Protein AF-A0A4S4DH27-F1 (afdb_monomer_lite)

Foldseek 3Di:
DDPVVVVVVVVVVVVVVVVVVVVVVVVVVVVVVVVVVVVVVVVVVVVVVVVVVVVVVVVVVVVVVVVVVVVVVVVVVVVVVVVVVCVVVCVVPPPDPPVVNVVVLVVCCVVVVNDPVSVVVCCVVVVDDPVRCVVVCVVVPPDDDDDDPDDPDDDDDDDDDDDDDDDDDDDDDDDDDDDDDDDDD

Sequence (185 aa):
MNAEGTSEVLRLARDRYCNWRQRGTARTRTTDAHQQAEILKSEKEDSLKKLSQAERILAEGRDRVNKLEEDNAKLRRAFEQSMSRINRMSMDSDYFVDRRIVIKLLVTYFQRNHSKEVLDLMVRMLGFSDEDKQRIGVAQQGAGKGVVRGVLGIPGRLVGGLWSGGSAESNANMASENQGDLPYA

Organism: Camellia sinensis var. sinensis (NCBI:txid542762)

Secondary structure (DSSP, 8-state):
--HHHHHHHHHHHHHHHHHHHHHHHHHHHHHHHHHHHHHHHHHHHHHHHHHHHHHHHHHHHHHHHHHHHHHHHHHHHHHHHHHHHHHHHHHTTSS---HHHHHHHHHHHHHTTS-HHHHHHHHHHHT--HHHHHHTTSTTSSS------S-----------------------------------

Radius of gyration: 52.45 Å; chains: 1; bounding box: 96×64×141 Å

pLDDT: mean 76.68, std 21.03, range [34.69, 97.69]

Structure (mmCIF, N/CA/C/O backbone):
data_AF-A0A4S4DH27-F1
#
_entry.id   AF-A0A4S4DH27-F1
#
loop_
_atom_site.group_PDB
_atom_site.id
_atom_site.type_symbol
_atom_site.label_atom_id
_atom_site.label_alt_id
_atom_site.label_comp_id
_atom_site.label_asym_id
_atom_site.label_entity_id
_atom_site.label_seq_id
_atom_site.pdbx_PDB_ins_code
_atom_site.Cartn_x
_atom_site.Cartn_y
_atom_site.Cartn_z
_atom_site.occupancy
_atom_site.B_iso_or_equiv
_atom_site.auth_seq_id
_atom_site.auth_comp_id
_atom_site.auth_asym_id
_atom_site.auth_atom_id
_atom_site.pdbx_PDB_model_num
ATOM 1 N N . MET A 1 1 ? 59.656 0.297 -75.694 1.00 48.75 1 MET A N 1
ATOM 2 C CA . MET A 1 1 ? 59.409 0.113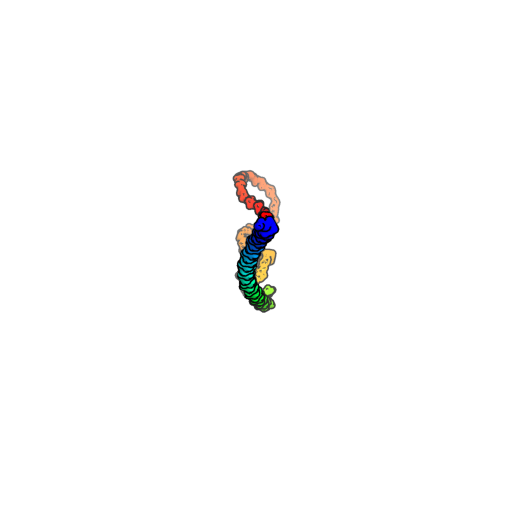 -74.246 1.00 48.75 1 MET A CA 1
ATOM 3 C C . MET A 1 1 ? 58.443 1.206 -73.832 1.00 48.75 1 MET A C 1
ATOM 5 O O . MET A 1 1 ? 58.718 2.372 -74.074 1.00 48.75 1 MET A O 1
ATOM 9 N N . ASN A 1 2 ? 57.250 0.800 -73.410 1.00 56.22 2 ASN A N 1
ATOM 10 C CA . ASN A 1 2 ? 55.997 1.393 -73.877 1.00 56.22 2 ASN A CA 1
ATOM 11 C C . ASN A 1 2 ? 55.347 2.274 -72.800 1.00 56.22 2 ASN A C 1
ATOM 13 O O . ASN A 1 2 ? 55.125 1.811 -71.684 1.00 56.22 2 ASN A O 1
ATOM 17 N N . ALA A 1 3 ? 55.000 3.516 -73.157 1.00 63.09 3 ALA A N 1
ATOM 18 C CA . ALA A 1 3 ? 54.329 4.493 -72.288 1.00 63.09 3 ALA A CA 1
ATOM 19 C C . ALA A 1 3 ? 52.936 4.045 -71.782 1.00 63.09 3 ALA A C 1
ATOM 21 O O . ALA A 1 3 ? 52.409 4.599 -70.821 1.00 63.09 3 ALA A O 1
ATOM 22 N N . GLU A 1 4 ? 52.343 3.023 -72.401 1.00 66.69 4 GLU A N 1
ATOM 23 C CA . GLU A 1 4 ? 51.059 2.449 -71.981 1.00 66.69 4 GLU A CA 1
ATOM 24 C C . GLU A 1 4 ? 51.186 1.585 -70.718 1.00 66.69 4 GLU A C 1
ATOM 26 O O . GLU A 1 4 ? 50.343 1.669 -69.824 1.00 66.69 4 GLU A O 1
ATOM 31 N N . GLY A 1 5 ? 52.285 0.833 -70.577 1.00 71.56 5 GLY A N 1
ATOM 32 C CA . GLY A 1 5 ? 52.513 -0.026 -69.410 1.00 71.56 5 GLY A CA 1
ATOM 33 C C . GLY A 1 5 ? 52.745 0.768 -68.121 1.00 71.56 5 GLY A C 1
ATOM 34 O O . GLY A 1 5 ? 52.339 0.347 -67.041 1.00 71.56 5 GLY A O 1
ATOM 35 N N . THR A 1 6 ? 53.341 1.959 -68.216 1.00 76.00 6 THR A N 1
ATOM 36 C CA . THR A 1 6 ? 53.526 2.857 -67.066 1.00 76.00 6 THR A CA 1
ATOM 37 C C . THR A 1 6 ? 52.219 3.524 -66.628 1.00 76.00 6 THR A C 1
ATOM 39 O O . THR A 1 6 ? 52.001 3.695 -65.428 1.00 76.00 6 THR A O 1
ATOM 42 N N . SER A 1 7 ? 51.315 3.842 -67.561 1.00 81.38 7 SER A N 1
ATOM 43 C CA . SER A 1 7 ? 49.988 4.400 -67.252 1.00 81.38 7 SER A CA 1
ATOM 44 C C . SER A 1 7 ? 49.106 3.404 -66.488 1.00 81.38 7 SER A C 1
ATOM 46 O O . SER A 1 7 ? 48.466 3.753 -65.490 1.00 81.38 7 SER A O 1
ATOM 48 N N . GLU A 1 8 ? 49.132 2.131 -66.885 1.00 87.50 8 GLU A N 1
ATOM 49 C CA . GLU A 1 8 ? 48.353 1.082 -66.225 1.00 87.50 8 GLU A CA 1
ATOM 50 C C . GLU A 1 8 ? 48.844 0.793 -64.798 1.00 87.50 8 GLU A C 1
ATOM 52 O O . GLU A 1 8 ? 48.040 0.677 -63.868 1.00 87.50 8 GLU A O 1
ATOM 57 N N . VAL A 1 9 ? 50.164 0.782 -64.584 1.00 88.75 9 VAL A N 1
ATOM 58 C CA . VAL A 1 9 ? 50.761 0.627 -63.248 1.00 88.75 9 VAL A CA 1
ATOM 59 C C . VAL A 1 9 ? 50.358 1.776 -62.317 1.00 88.75 9 VAL A C 1
ATOM 61 O O . VAL A 1 9 ? 50.035 1.536 -61.149 1.00 88.75 9 VAL A O 1
ATOM 64 N N . LEU A 1 10 ? 50.314 3.014 -62.820 1.00 89.44 10 LEU A N 1
ATOM 65 C CA . LEU A 1 10 ? 49.870 4.176 -62.044 1.00 89.44 10 LEU A CA 1
ATOM 66 C C . LEU A 1 10 ? 48.375 4.116 -61.707 1.00 89.44 10 LEU A C 1
ATOM 68 O O . LEU A 1 10 ? 47.986 4.462 -60.586 1.00 89.44 10 LEU A O 1
ATOM 72 N N . ARG A 1 11 ? 47.535 3.634 -62.632 1.00 90.81 11 ARG A N 1
ATOM 73 C CA . ARG A 1 11 ? 46.104 3.412 -62.378 1.00 90.81 11 ARG A CA 1
ATOM 74 C C . ARG A 1 11 ? 45.894 2.368 -61.281 1.00 90.81 11 ARG A C 1
ATOM 76 O O . ARG A 1 11 ? 45.198 2.638 -60.307 1.00 90.81 11 ARG A O 1
ATOM 83 N N . LEU A 1 12 ? 46.575 1.227 -61.380 1.00 93.12 12 LEU A N 1
ATOM 84 C CA . LEU A 1 12 ? 46.515 0.162 -60.376 1.00 93.12 12 LEU A CA 1
ATOM 85 C C . LEU A 1 12 ? 47.027 0.623 -59.004 1.00 93.12 12 LEU A C 1
ATOM 87 O O . LEU A 1 12 ? 46.457 0.262 -57.974 1.00 93.12 12 LEU A O 1
ATOM 91 N N . ALA A 1 13 ? 48.087 1.434 -58.958 1.00 94.56 13 ALA A N 1
ATOM 92 C CA . ALA A 1 13 ? 48.583 2.012 -57.711 1.00 94.56 13 ALA A CA 1
ATOM 93 C C . ALA A 1 13 ? 47.549 2.944 -57.055 1.00 94.56 13 ALA A C 1
ATOM 95 O O . ALA A 1 13 ? 47.331 2.858 -55.843 1.00 94.56 13 ALA A O 1
ATOM 96 N N . ARG A 1 14 ? 46.864 3.777 -57.850 1.00 95.06 14 ARG A N 1
ATOM 97 C CA . ARG A 1 14 ? 45.785 4.656 -57.376 1.00 95.06 14 ARG A CA 1
ATOM 98 C C . ARG A 1 14 ? 44.593 3.859 -56.847 1.00 95.06 14 ARG A C 1
ATOM 100 O O . ARG A 1 14 ? 44.124 4.141 -55.746 1.00 95.06 14 ARG A O 1
ATOM 107 N N . ASP A 1 15 ? 44.161 2.832 -57.574 1.00 95.56 15 ASP A N 1
ATOM 108 C CA . ASP A 1 15 ? 43.047 1.969 -57.167 1.00 95.56 15 ASP A CA 1
ATOM 109 C C . ASP A 1 15 ? 43.365 1.230 -55.859 1.00 95.56 15 ASP A C 1
ATOM 111 O O . ASP A 1 15 ? 42.548 1.210 -54.933 1.00 95.56 15 ASP A O 1
ATOM 115 N N . ARG A 1 16 ? 44.591 0.704 -55.720 1.00 95.88 16 ARG A N 1
ATOM 116 C CA . ARG A 1 16 ? 45.055 0.079 -54.470 1.00 95.88 16 ARG A CA 1
ATOM 117 C C . ARG A 1 16 ? 45.070 1.059 -53.301 1.00 95.88 16 ARG A C 1
ATOM 119 O O . ARG A 1 16 ? 44.657 0.680 -52.207 1.00 95.88 16 ARG A O 1
ATOM 126 N N . TYR A 1 17 ? 45.498 2.301 -53.519 1.00 94.94 17 TYR A N 1
ATOM 127 C CA . TYR A 1 17 ? 45.502 3.330 -52.479 1.00 94.94 17 TYR A CA 1
ATOM 128 C C . TYR A 1 17 ? 44.080 3.718 -52.042 1.00 94.94 17 TYR A C 1
ATOM 130 O O . TYR A 1 17 ? 43.789 3.752 -50.844 1.00 94.94 17 TYR A O 1
ATOM 138 N N . CYS A 1 18 ? 43.166 3.933 -52.993 1.00 93.75 18 CYS A N 1
ATOM 139 C CA . CYS A 1 18 ? 41.756 4.206 -52.707 1.00 93.75 18 CYS A CA 1
ATOM 140 C C . CYS A 1 18 ? 41.101 3.053 -51.937 1.00 93.75 18 CYS A C 1
ATOM 142 O O . CYS A 1 18 ? 40.431 3.279 -50.929 1.00 93.75 18 CYS A O 1
ATOM 144 N N . ASN A 1 19 ? 41.346 1.813 -52.358 1.00 96.06 19 ASN A N 1
ATOM 145 C CA . ASN A 1 19 ? 40.822 0.625 -51.696 1.00 96.06 19 ASN A CA 1
ATOM 146 C C . ASN A 1 19 ? 41.427 0.415 -50.292 1.00 96.06 19 ASN A C 1
ATOM 148 O O . ASN A 1 19 ? 40.712 0.035 -49.366 1.00 96.06 19 ASN A O 1
ATOM 152 N N . TRP A 1 20 ? 42.722 0.688 -50.098 1.00 95.38 20 TRP A N 1
ATOM 153 C CA . TRP A 1 20 ? 43.357 0.659 -48.775 1.00 95.38 20 TRP A CA 1
ATOM 154 C C . TRP A 1 20 ? 42.736 1.697 -47.832 1.00 95.38 20 TRP A C 1
ATOM 156 O O . TRP A 1 20 ? 42.363 1.356 -46.709 1.00 95.38 20 TRP A O 1
ATOM 166 N N . ARG A 1 21 ? 42.524 2.930 -48.313 1.00 95.38 21 ARG A N 1
ATOM 167 C CA . ARG A 1 21 ? 41.869 3.996 -47.543 1.00 95.38 21 ARG A CA 1
ATOM 168 C C . ARG A 1 21 ? 40.434 3.621 -47.163 1.00 95.38 21 ARG A C 1
ATOM 170 O O . ARG A 1 21 ? 40.062 3.770 -46.004 1.00 95.38 21 ARG A O 1
ATOM 177 N N . GLN A 1 22 ? 39.648 3.101 -48.109 1.00 94.56 22 GLN A N 1
ATOM 178 C CA . GLN A 1 22 ? 38.270 2.660 -47.854 1.00 94.56 22 GLN A CA 1
ATOM 179 C C . GLN A 1 22 ? 38.207 1.492 -46.861 1.00 94.56 22 GLN A C 1
ATOM 181 O O . GLN A 1 22 ? 37.347 1.475 -45.987 1.00 94.56 22 GLN A O 1
ATOM 186 N N . ARG A 1 23 ? 39.136 0.532 -46.944 1.00 93.75 23 ARG A N 1
ATOM 187 C CA . ARG A 1 23 ? 39.225 -0.563 -45.965 1.00 93.75 23 ARG A CA 1
ATOM 188 C C . ARG A 1 23 ? 39.600 -0.066 -44.575 1.00 93.75 23 ARG A C 1
ATOM 190 O O . ARG A 1 23 ? 39.072 -0.590 -43.600 1.00 93.75 23 ARG A O 1
ATOM 197 N N . GLY A 1 24 ? 40.477 0.934 -44.481 1.00 93.94 24 GLY A N 1
ATOM 198 C CA . GLY A 1 24 ? 40.819 1.580 -43.216 1.00 93.94 24 GLY A CA 1
ATOM 199 C C . GLY A 1 24 ? 39.594 2.208 -42.552 1.00 93.94 24 GLY A C 1
ATOM 200 O O . GLY A 1 24 ? 39.288 1.880 -41.411 1.00 93.94 24 GLY A O 1
ATOM 201 N N . THR A 1 25 ? 38.844 3.032 -43.289 1.00 94.44 25 THR A N 1
ATOM 202 C CA . THR A 1 25 ? 37.653 3.713 -42.752 1.00 94.44 25 THR A CA 1
ATOM 203 C C . THR A 1 25 ? 36.486 2.765 -42.481 1.00 94.44 25 THR A C 1
ATOM 205 O O . THR A 1 25 ? 35.751 2.956 -41.516 1.00 94.44 25 THR A O 1
ATOM 208 N N . ALA A 1 26 ? 36.302 1.728 -43.301 1.00 93.50 26 ALA A N 1
ATOM 209 C CA . ALA A 1 26 ? 35.306 0.694 -43.039 1.00 93.50 26 ALA A CA 1
ATOM 210 C C . ALA A 1 26 ? 35.647 -0.088 -41.763 1.00 93.50 26 ALA A C 1
ATOM 212 O O . ALA A 1 26 ? 34.767 -0.323 -40.939 1.00 93.50 26 ALA A O 1
ATOM 213 N N . ARG A 1 27 ? 36.928 -0.427 -41.562 1.00 94.31 27 ARG A N 1
ATOM 214 C CA . ARG A 1 27 ? 37.392 -1.146 -40.371 1.00 94.31 27 ARG A CA 1
ATOM 215 C C . ARG A 1 27 ? 37.173 -0.335 -39.095 1.00 94.31 27 ARG A C 1
ATOM 217 O O . ARG A 1 27 ? 36.634 -0.891 -38.145 1.00 94.31 27 ARG A O 1
ATOM 224 N N . THR A 1 28 ? 37.523 0.953 -39.082 1.00 95.12 28 THR A N 1
ATOM 225 C CA . THR A 1 28 ? 37.292 1.803 -37.899 1.00 95.12 28 THR A CA 1
ATOM 226 C C . THR A 1 28 ? 35.803 1.923 -37.584 1.00 95.12 28 THR A C 1
ATOM 228 O O . THR A 1 28 ? 35.393 1.695 -36.456 1.00 95.12 28 THR A O 1
ATOM 231 N N . ARG A 1 29 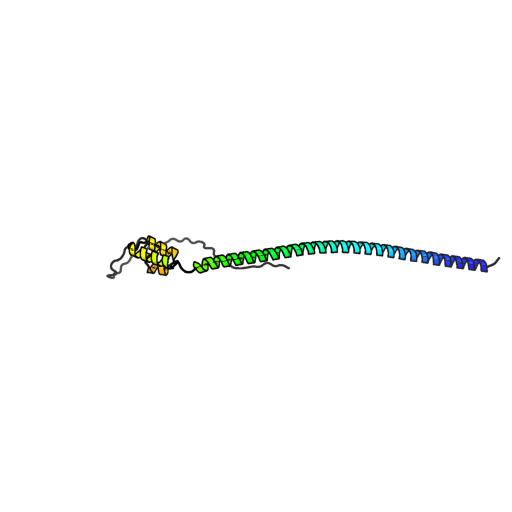? 34.952 2.136 -38.598 1.00 95.44 29 ARG A N 1
ATOM 232 C CA . ARG A 1 29 ? 33.492 2.174 -38.400 1.00 95.44 29 ARG A CA 1
ATOM 233 C C . ARG A 1 29 ? 32.945 0.881 -37.797 1.00 95.44 29 ARG A C 1
ATOM 235 O O . ARG A 1 29 ? 32.080 0.942 -36.932 1.00 95.44 29 ARG A O 1
ATOM 242 N N . THR A 1 30 ? 33.439 -0.281 -38.233 1.00 94.38 30 THR A N 1
ATOM 243 C CA . THR A 1 30 ? 33.011 -1.563 -37.654 1.00 94.38 30 THR A CA 1
ATOM 244 C C . THR A 1 30 ? 33.481 -1.732 -36.214 1.00 94.38 30 THR A C 1
ATOM 246 O O . THR A 1 30 ? 32.701 -2.185 -35.384 1.00 94.38 30 THR A O 1
ATOM 249 N N . THR A 1 31 ? 34.719 -1.345 -35.885 1.00 96.50 31 THR A N 1
ATOM 250 C CA . THR A 1 31 ? 35.222 -1.448 -34.508 1.00 96.50 31 THR A CA 1
ATOM 251 C C . THR A 1 31 ? 34.484 -0.505 -33.569 1.00 96.50 31 THR A C 1
ATOM 253 O O . THR A 1 31 ? 34.118 -0.922 -32.475 1.00 96.50 31 THR A O 1
ATOM 256 N N . ASP A 1 32 ? 34.194 0.717 -34.016 1.00 96.62 32 ASP A N 1
ATOM 257 C CA . ASP A 1 32 ? 33.467 1.713 -33.227 1.00 96.62 32 ASP A CA 1
ATOM 258 C C . ASP A 1 32 ? 32.023 1.253 -32.979 1.00 96.62 32 ASP A C 1
ATOM 260 O O . ASP A 1 32 ? 31.538 1.298 -31.851 1.00 96.62 32 ASP A O 1
ATOM 264 N N . ALA A 1 33 ? 31.355 0.721 -34.011 1.00 95.69 33 ALA A N 1
ATOM 265 C CA . ALA A 1 33 ? 30.020 0.144 -33.876 1.00 95.69 33 ALA A CA 1
ATOM 266 C C . ALA A 1 33 ? 30.000 -1.059 -32.914 1.00 95.69 33 ALA A C 1
ATOM 268 O O . ALA A 1 33 ? 29.079 -1.185 -32.109 1.00 95.69 33 ALA A O 1
ATOM 269 N N . HIS A 1 34 ? 31.023 -1.921 -32.953 1.00 96.25 34 HIS A N 1
ATOM 270 C CA . HIS A 1 34 ? 31.155 -3.032 -32.006 1.00 96.25 34 HIS A CA 1
ATOM 271 C C . HIS A 1 34 ? 31.376 -2.550 -30.567 1.00 96.25 34 HIS A C 1
ATOM 273 O O . HIS A 1 34 ? 30.741 -3.070 -29.654 1.00 96.25 34 HIS A O 1
ATOM 279 N N . GLN A 1 35 ? 32.225 -1.542 -30.354 1.00 97.31 35 GLN A N 1
ATOM 280 C CA . GLN A 1 35 ? 32.448 -0.966 -29.025 1.00 97.31 35 GLN A CA 1
ATOM 281 C C . GLN A 1 35 ? 31.174 -0.332 -28.463 1.00 97.31 35 GLN A C 1
ATOM 283 O O . GLN A 1 35 ? 30.823 -0.577 -27.311 1.00 97.31 35 GLN A O 1
ATOM 288 N N . GLN A 1 36 ? 30.443 0.429 -29.280 1.00 96.50 36 GLN A N 1
ATOM 289 C CA . GLN A 1 36 ? 29.164 1.013 -28.875 1.00 96.50 36 GLN A CA 1
ATOM 290 C C . GLN A 1 36 ? 28.126 -0.059 -28.529 1.00 96.50 36 GLN A C 1
ATOM 292 O O . GLN A 1 36 ? 27.417 0.081 -27.535 1.00 96.50 36 GLN A O 1
ATOM 297 N N . ALA A 1 37 ? 28.056 -1.144 -29.305 1.00 96.62 37 ALA A N 1
ATOM 298 C CA . ALA A 1 37 ? 27.148 -2.251 -29.021 1.00 96.62 37 ALA A CA 1
ATOM 299 C C . ALA A 1 37 ? 27.460 -2.931 -27.677 1.00 96.62 37 ALA A C 1
ATOM 301 O O . ALA A 1 37 ? 26.535 -3.224 -26.920 1.00 96.62 37 ALA A O 1
ATOM 302 N N . GLU A 1 38 ? 28.738 -3.138 -27.351 1.00 96.69 38 GLU A N 1
ATOM 303 C CA . GLU A 1 38 ? 29.142 -3.725 -26.068 1.00 96.69 38 GLU A CA 1
ATOM 304 C C . GLU A 1 38 ? 28.871 -2.786 -24.884 1.00 96.69 38 GLU A C 1
ATOM 306 O O . GLU A 1 38 ? 28.378 -3.239 -23.850 1.00 96.69 38 GLU A O 1
ATOM 311 N N . ILE A 1 39 ? 29.097 -1.475 -25.040 1.00 96.88 39 ILE A N 1
ATOM 312 C CA . ILE A 1 39 ? 28.752 -0.483 -24.007 1.00 96.88 39 ILE A CA 1
ATOM 313 C C . ILE A 1 39 ? 27.244 -0.510 -23.739 1.00 96.88 39 ILE A C 1
ATOM 315 O O . ILE A 1 39 ? 26.832 -0.745 -22.604 1.00 96.88 39 ILE A O 1
ATOM 319 N N . LEU A 1 40 ? 26.420 -0.383 -24.783 1.00 96.94 40 LEU A N 1
ATOM 320 C CA . LEU A 1 40 ? 24.959 -0.418 -24.654 1.00 96.94 40 LEU A CA 1
ATOM 321 C C . LEU A 1 40 ? 24.460 -1.732 -24.042 1.00 96.94 40 LEU A C 1
ATOM 323 O O . LEU A 1 40 ? 23.503 -1.745 -23.266 1.00 96.94 40 LEU A O 1
ATOM 327 N N . LYS A 1 41 ? 25.106 -2.853 -24.373 1.00 97.62 41 LYS A N 1
ATOM 328 C CA . LYS A 1 41 ? 24.795 -4.154 -23.782 1.00 97.62 41 LYS A CA 1
ATOM 329 C C . LYS A 1 41 ? 25.094 -4.169 -22.283 1.00 97.62 41 LYS A C 1
ATOM 331 O O . LYS A 1 41 ? 24.228 -4.583 -21.516 1.00 97.62 41 LYS A O 1
ATOM 336 N N . SER A 1 42 ? 26.258 -3.672 -21.866 1.00 97.00 42 SER A N 1
ATOM 337 C CA . SER A 1 42 ? 26.623 -3.587 -20.447 1.00 97.00 42 SER A CA 1
ATOM 338 C C . SER A 1 42 ? 25.675 -2.674 -19.654 1.00 97.00 42 SER A C 1
ATOM 340 O O . SER A 1 42 ? 25.178 -3.064 -18.598 1.00 97.00 42 SER A O 1
ATOM 342 N N . GLU A 1 43 ? 25.306 -1.515 -20.209 1.00 97.19 43 GLU A N 1
ATOM 343 C CA . GLU A 1 43 ? 24.356 -0.581 -19.593 1.00 97.19 43 GLU A CA 1
ATOM 344 C C . GLU A 1 43 ? 22.956 -1.188 -19.458 1.00 97.19 43 GLU A C 1
ATOM 346 O O . GLU A 1 43 ? 22.281 -1.018 -18.434 1.00 97.19 43 GLU A O 1
ATOM 351 N N . LYS A 1 44 ? 22.513 -1.937 -20.475 1.00 96.88 44 LYS A N 1
ATOM 352 C CA . LYS A 1 44 ? 21.255 -2.683 -20.426 1.00 96.88 44 LYS A CA 1
ATOM 353 C C . LYS A 1 44 ? 21.296 -3.762 -19.346 1.00 96.88 44 LYS A C 1
ATOM 355 O O . LYS A 1 44 ? 20.330 -3.893 -18.598 1.00 96.88 44 LYS A O 1
ATOM 360 N N . GLU A 1 45 ? 22.381 -4.526 -19.248 1.00 97.25 45 GLU A N 1
ATOM 361 C CA . GLU A 1 45 ? 22.543 -5.556 -18.216 1.00 97.25 45 GLU A CA 1
ATOM 362 C C . GLU A 1 45 ? 22.518 -4.955 -16.805 1.00 97.25 45 GLU A C 1
ATOM 364 O O . GLU A 1 45 ? 21.837 -5.479 -15.924 1.00 97.25 45 GLU A O 1
ATOM 369 N N . ASP A 1 46 ? 23.176 -3.819 -16.589 1.00 96.81 46 ASP A N 1
ATOM 370 C CA . ASP A 1 46 ? 23.154 -3.130 -15.298 1.00 96.81 46 ASP A CA 1
ATOM 371 C C . ASP A 1 46 ? 21.782 -2.532 -14.974 1.00 96.81 46 ASP A C 1
ATOM 373 O O . ASP A 1 46 ? 21.332 -2.583 -13.825 1.00 96.81 46 ASP A O 1
ATOM 377 N N . SER A 1 47 ? 21.070 -2.034 -15.985 1.00 96.94 47 SER A N 1
ATOM 378 C CA . SER A 1 47 ? 19.684 -1.584 -15.838 1.00 96.94 47 SER A CA 1
ATOM 379 C C . SER A 1 47 ? 18.757 -2.740 -15.454 1.00 96.94 47 SER A C 1
ATOM 381 O O . SER A 1 47 ? 17.932 -2.590 -14.554 1.00 96.94 47 SER A O 1
ATOM 383 N N . LEU A 1 48 ? 18.933 -3.917 -16.064 1.00 97.19 48 LEU A N 1
ATOM 384 C CA . LEU A 1 48 ? 18.178 -5.124 -15.716 1.00 97.19 48 LEU A CA 1
ATOM 385 C C . LEU A 1 48 ? 18.473 -5.593 -14.287 1.00 97.19 48 LEU A C 1
ATOM 387 O O . LEU A 1 48 ? 17.544 -5.950 -13.565 1.00 97.19 48 LEU A O 1
ATOM 391 N N . LYS A 1 49 ? 19.733 -5.540 -13.837 1.00 97.69 49 LYS A N 1
ATOM 392 C CA . LYS A 1 49 ? 20.088 -5.862 -12.443 1.00 97.69 49 LYS A CA 1
ATOM 393 C C . LYS A 1 49 ? 19.381 -4.925 -11.463 1.00 97.69 49 LYS A C 1
ATOM 395 O O . LYS A 1 49 ? 18.743 -5.406 -10.528 1.00 97.69 49 LYS A O 1
ATOM 400 N N . LYS A 1 50 ? 19.434 -3.609 -11.698 1.00 97.62 50 LYS A N 1
ATOM 401 C CA . LYS A 1 50 ? 18.742 -2.610 -10.864 1.00 97.62 50 LYS A CA 1
ATOM 402 C C . LYS A 1 50 ? 17.231 -2.835 -10.838 1.00 97.62 50 LYS A C 1
ATOM 404 O O . LYS A 1 50 ? 16.633 -2.779 -9.768 1.00 97.62 50 LYS A O 1
ATOM 409 N N . LEU A 1 51 ? 16.634 -3.135 -11.991 1.00 96.75 51 LEU A N 1
ATOM 410 C CA . LEU A 1 51 ? 15.209 -3.440 -12.095 1.00 96.75 51 LEU A CA 1
ATOM 411 C C . LEU A 1 51 ? 14.858 -4.694 -11.288 1.00 96.75 51 LEU A C 1
ATOM 413 O O . LEU A 1 51 ? 13.964 -4.639 -10.452 1.00 96.75 51 LEU A O 1
ATOM 417 N N . SER A 1 52 ? 15.628 -5.776 -11.434 1.00 97.12 52 SER A N 1
ATOM 418 C CA . SER A 1 52 ? 15.407 -7.011 -10.669 1.00 97.12 52 SER A CA 1
ATOM 419 C C . SER A 1 52 ? 15.541 -6.802 -9.155 1.00 97.12 52 SER A C 1
ATOM 421 O O . SER A 1 52 ? 14.799 -7.386 -8.367 1.00 97.12 52 SER A O 1
ATOM 423 N N . GLN A 1 53 ? 16.460 -5.935 -8.722 1.00 97.56 53 GLN A N 1
ATOM 424 C 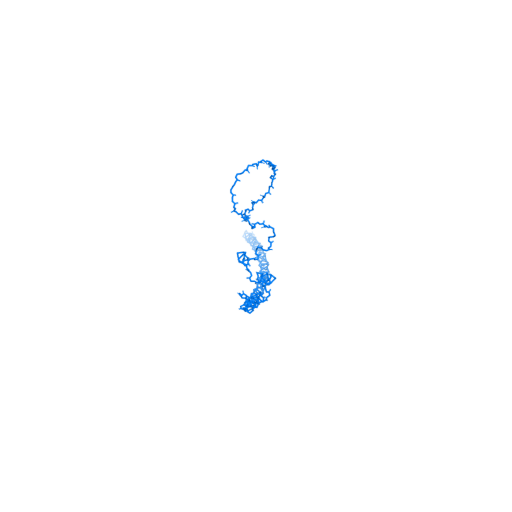CA . GLN A 1 53 ? 16.608 -5.580 -7.315 1.00 97.56 53 GLN A CA 1
ATOM 425 C C . GLN A 1 53 ? 15.404 -4.771 -6.818 1.00 97.56 53 GLN A C 1
ATOM 427 O O . GLN A 1 53 ? 14.882 -5.059 -5.742 1.00 97.56 53 GLN A O 1
ATOM 432 N N . ALA A 1 54 ? 14.944 -3.792 -7.601 1.00 96.12 54 ALA A N 1
ATOM 433 C CA . ALA A 1 54 ? 13.770 -2.993 -7.269 1.00 96.12 54 ALA A CA 1
ATOM 434 C C . ALA A 1 54 ? 12.500 -3.855 -7.188 1.00 96.12 54 ALA A C 1
ATOM 436 O O . ALA A 1 54 ? 11.739 -3.723 -6.233 1.00 96.12 54 ALA A O 1
ATOM 437 N N . GLU A 1 55 ? 12.303 -4.790 -8.122 1.00 96.25 55 GLU A N 1
ATOM 438 C CA . GLU A 1 55 ? 11.185 -5.742 -8.099 1.00 96.25 55 GLU A CA 1
ATOM 439 C C . GLU A 1 55 ? 11.192 -6.615 -6.840 1.00 96.25 55 GLU A C 1
ATOM 441 O O . GLU A 1 55 ? 10.142 -6.816 -6.231 1.00 96.25 55 GLU A O 1
ATOM 446 N N . ARG A 1 56 ? 12.367 -7.085 -6.397 1.00 97.44 56 ARG A N 1
ATOM 447 C CA . ARG A 1 56 ? 12.490 -7.857 -5.148 1.00 97.44 56 ARG A CA 1
ATOM 448 C C . ARG A 1 56 ? 12.107 -7.030 -3.926 1.00 97.44 56 ARG A C 1
ATOM 450 O O . ARG A 1 56 ? 11.323 -7.495 -3.106 1.00 97.44 56 ARG A O 1
ATOM 457 N N . ILE A 1 57 ? 12.604 -5.797 -3.831 1.00 97.19 57 ILE A N 1
ATOM 458 C CA . ILE A 1 57 ? 12.266 -4.887 -2.726 1.00 97.19 57 ILE A CA 1
ATOM 459 C C . ILE A 1 57 ? 10.765 -4.569 -2.730 1.00 97.19 57 ILE A C 1
ATOM 461 O O . ILE A 1 57 ? 10.142 -4.534 -1.670 1.00 97.19 57 ILE A O 1
ATOM 465 N N . LEU A 1 58 ? 10.166 -4.374 -3.907 1.00 96.81 58 LEU A N 1
ATOM 466 C CA . LEU A 1 58 ? 8.728 -4.145 -4.041 1.00 96.81 58 LEU A CA 1
ATOM 467 C C . LEU A 1 58 ? 7.909 -5.368 -3.621 1.00 96.81 58 LEU A C 1
ATOM 469 O O . LEU A 1 58 ? 6.913 -5.206 -2.917 1.00 96.81 58 LEU A O 1
ATOM 473 N N . ALA A 1 59 ? 8.324 -6.577 -4.003 1.00 97.25 59 ALA A N 1
ATOM 474 C CA . ALA A 1 59 ? 7.669 -7.811 -3.578 1.00 97.25 59 ALA A CA 1
ATOM 475 C C . ALA A 1 59 ? 7.730 -7.981 -2.050 1.00 97.25 59 ALA A C 1
ATOM 477 O O . ALA A 1 59 ? 6.698 -8.166 -1.409 1.00 97.25 59 ALA A O 1
ATOM 478 N N . GLU A 1 60 ? 8.910 -7.803 -1.450 1.00 96.69 60 GLU A N 1
ATOM 479 C CA . GLU A 1 60 ? 9.085 -7.849 0.007 1.00 96.69 60 GLU A CA 1
ATOM 480 C C . GLU A 1 60 ? 8.270 -6.762 0.728 1.00 96.69 60 GLU A C 1
ATOM 482 O O . GLU A 1 60 ? 7.680 -7.007 1.783 1.00 96.69 60 GLU A O 1
ATOM 487 N N . GLY A 1 61 ? 8.213 -5.553 0.161 1.00 97.31 61 GLY A N 1
ATOM 488 C CA . GLY A 1 61 ? 7.397 -4.452 0.667 1.00 97.31 61 GLY A CA 1
ATOM 489 C C . GLY A 1 61 ? 5.905 -4.774 0.627 1.00 97.31 61 GLY A C 1
ATOM 490 O O . GLY A 1 61 ? 5.206 -4.562 1.618 1.00 97.31 61 GLY A O 1
ATOM 491 N N . ARG A 1 62 ? 5.425 -5.355 -0.477 1.00 97.19 62 ARG A N 1
ATOM 492 C CA . ARG A 1 62 ? 4.033 -5.796 -0.627 1.00 97.19 62 ARG A CA 1
ATOM 493 C C . ARG A 1 62 ? 3.670 -6.869 0.397 1.00 97.19 62 ARG A C 1
ATOM 495 O O . ARG A 1 62 ? 2.621 -6.771 1.026 1.00 97.19 62 ARG A O 1
ATOM 502 N N . ASP A 1 63 ? 4.552 -7.837 0.625 1.00 97.25 63 ASP A N 1
ATOM 503 C CA . ASP A 1 63 ? 4.339 -8.876 1.636 1.00 97.25 63 ASP A CA 1
ATOM 504 C C . ASP A 1 63 ? 4.264 -8.296 3.053 1.00 97.25 63 ASP A C 1
ATOM 506 O O . ASP A 1 63 ? 3.456 -8.740 3.870 1.00 97.25 63 ASP A O 1
ATOM 510 N N . ARG A 1 64 ? 5.081 -7.279 3.356 1.00 97.38 64 ARG A N 1
ATOM 511 C CA . ARG A 1 64 ? 5.016 -6.559 4.637 1.00 97.38 64 ARG A CA 1
ATOM 512 C C . ARG A 1 64 ? 3.701 -5.803 4.800 1.00 97.38 64 ARG A C 1
ATOM 514 O O . ARG A 1 64 ? 3.112 -5.880 5.874 1.00 97.38 64 ARG A O 1
ATOM 521 N N . VAL A 1 65 ? 3.233 -5.115 3.759 1.00 97.38 65 VAL A N 1
ATOM 522 C CA . VAL A 1 65 ? 1.939 -4.414 3.780 1.00 97.38 65 VAL A CA 1
ATOM 523 C C . VAL A 1 65 ? 0.801 -5.401 4.017 1.00 97.38 65 VAL A C 1
ATOM 525 O O . VAL A 1 65 ? 0.026 -5.197 4.944 1.00 97.38 65 VAL A O 1
ATOM 528 N N . ASN A 1 66 ? 0.766 -6.520 3.288 1.00 97.06 66 ASN A N 1
ATOM 529 C CA . ASN A 1 66 ? -0.261 -7.549 3.466 1.00 97.06 66 ASN A CA 1
ATOM 530 C C . ASN A 1 66 ? -0.305 -8.083 4.911 1.00 97.06 66 ASN A C 1
ATOM 532 O O . ASN A 1 66 ? -1.381 -8.231 5.487 1.00 97.06 66 ASN A O 1
ATOM 536 N N . LYS A 1 67 ? 0.862 -8.342 5.523 1.00 97.25 67 LYS A N 1
ATOM 537 C CA . LYS A 1 67 ? 0.945 -8.775 6.930 1.00 97.25 67 LYS A CA 1
ATOM 538 C C . LYS A 1 67 ? 0.396 -7.717 7.886 1.00 97.25 67 LYS A C 1
ATOM 540 O O . LYS A 1 67 ? -0.384 -8.042 8.777 1.00 97.25 67 LYS A O 1
ATOM 545 N N . LEU A 1 68 ? 0.771 -6.454 7.686 1.00 96.75 68 LEU A N 1
ATOM 546 C CA . LEU A 1 68 ? 0.278 -5.346 8.506 1.00 96.75 68 LEU A CA 1
ATOM 547 C C . LEU A 1 68 ? -1.234 -5.143 8.352 1.00 96.75 68 LEU A C 1
ATOM 549 O O . LEU A 1 68 ? -1.911 -4.871 9.340 1.00 96.75 68 LEU A O 1
ATOM 553 N N . GLU A 1 69 ? -1.777 -5.295 7.145 1.00 96.81 69 GLU A N 1
ATOM 554 C CA . GLU A 1 69 ? -3.219 -5.238 6.891 1.00 96.81 69 GLU A CA 1
ATOM 555 C C . GLU A 1 69 ? -3.965 -6.377 7.597 1.00 96.81 69 GLU A C 1
ATOM 557 O O . GLU A 1 69 ? -4.999 -6.143 8.232 1.00 96.81 69 GLU A O 1
ATOM 562 N N . GLU A 1 70 ? -3.424 -7.597 7.553 1.00 96.81 70 GLU A N 1
ATOM 563 C CA . GLU A 1 70 ? -3.991 -8.751 8.250 1.00 96.81 70 GLU A CA 1
ATOM 564 C C . GLU A 1 70 ? -4.005 -8.538 9.771 1.00 96.81 70 GLU A C 1
ATOM 566 O O . GLU A 1 70 ? -5.027 -8.769 10.426 1.00 96.81 70 GLU A O 1
ATOM 571 N N . ASP A 1 71 ? -2.901 -8.049 10.335 1.00 96.88 71 ASP A N 1
ATOM 572 C CA . ASP A 1 71 ? -2.792 -7.764 11.763 1.00 96.88 71 ASP A CA 1
ATOM 573 C C . ASP A 1 71 ? -3.702 -6.605 12.180 1.00 96.88 71 ASP A C 1
ATOM 575 O O . ASP A 1 71 ? -4.379 -6.697 13.206 1.00 96.88 71 ASP A O 1
ATOM 579 N N . ASN A 1 72 ? -3.825 -5.553 11.364 1.00 97.12 72 ASN A N 1
ATOM 580 C CA . ASN A 1 72 ? -4.776 -4.470 11.619 1.00 97.12 72 ASN A CA 1
ATOM 581 C C . ASN A 1 72 ? -6.221 -4.992 11.623 1.00 97.12 72 ASN A C 1
ATOM 583 O O . ASN A 1 72 ? -7.002 -4.647 12.510 1.00 97.12 72 ASN A O 1
ATOM 587 N N . ALA A 1 73 ? -6.572 -5.880 10.687 1.00 96.00 73 ALA A N 1
ATOM 588 C CA . ALA A 1 73 ? -7.883 -6.518 10.654 1.00 96.00 73 ALA A CA 1
ATOM 589 C C . ALA A 1 73 ? -8.123 -7.417 11.881 1.00 96.00 73 ALA A C 1
ATOM 591 O O . ALA A 1 73 ? -9.221 -7.415 12.439 1.00 96.00 73 ALA A O 1
ATOM 592 N N . LYS A 1 74 ? -7.115 -8.171 12.340 1.00 96.62 74 LYS A N 1
ATOM 593 C CA . LYS A 1 74 ? -7.199 -8.959 13.584 1.00 96.62 74 LYS A CA 1
ATOM 594 C C . LYS A 1 74 ? -7.402 -8.063 14.801 1.00 96.62 74 LYS A C 1
ATOM 596 O O . LYS A 1 74 ? -8.284 -8.348 15.607 1.00 96.62 74 LYS A O 1
ATOM 601 N N . LEU A 1 75 ? -6.639 -6.976 14.910 1.00 96.94 75 LEU A N 1
ATOM 602 C CA . LEU A 1 75 ? -6.761 -6.008 16.000 1.00 96.94 75 LEU A CA 1
ATOM 603 C C . LEU A 1 75 ? -8.140 -5.351 16.011 1.00 96.94 75 LEU A C 1
ATOM 605 O O . LEU A 1 75 ? -8.760 -5.290 17.068 1.00 96.94 75 LEU A O 1
ATOM 609 N N . ARG A 1 76 ? -8.661 -4.938 14.848 1.00 95.75 76 ARG A N 1
ATOM 610 C CA . ARG A 1 76 ? -10.026 -4.402 14.722 1.00 95.75 76 ARG A CA 1
ATOM 611 C C . ARG A 1 76 ? -11.070 -5.400 15.206 1.00 95.75 76 ARG A C 1
ATOM 613 O O . ARG A 1 76 ? -11.886 -5.045 16.046 1.00 95.75 76 ARG A O 1
ATOM 620 N N . ARG A 1 77 ? -10.989 -6.664 14.776 1.00 94.94 77 ARG A N 1
ATOM 621 C CA . ARG A 1 77 ? -11.906 -7.717 15.247 1.00 94.94 77 ARG A CA 1
ATOM 622 C C . ARG A 1 77 ? -11.785 -7.964 16.751 1.00 94.94 77 ARG A C 1
ATOM 624 O O . ARG A 1 77 ? -12.803 -8.065 17.425 1.00 94.94 77 ARG A O 1
ATOM 631 N N . ALA A 1 78 ? -10.570 -8.054 17.293 1.00 93.31 78 ALA A N 1
ATOM 632 C CA . ALA A 1 78 ? -10.348 -8.257 18.726 1.00 93.31 78 ALA A CA 1
ATOM 633 C C . ALA A 1 78 ? -10.864 -7.070 19.557 1.00 93.31 78 ALA A C 1
ATOM 635 O O . ALA A 1 78 ? -11.443 -7.256 20.630 1.00 93.31 78 ALA A O 1
ATOM 636 N N . PHE A 1 79 ? -10.697 -5.853 19.042 1.00 93.19 79 PHE A N 1
ATOM 637 C CA . PHE A 1 79 ? -11.221 -4.637 19.644 1.00 93.19 79 PHE A CA 1
ATOM 638 C C . PHE A 1 79 ? -12.751 -4.604 19.603 1.00 93.19 79 PHE A C 1
ATOM 640 O O . PHE A 1 79 ? -13.375 -4.407 20.639 1.00 93.19 79 PHE A O 1
ATOM 647 N N . GLU A 1 80 ? -13.369 -4.880 18.454 1.00 91.31 80 GLU A N 1
ATOM 648 C CA . GLU A 1 80 ? -14.827 -4.984 18.309 1.00 91.31 80 GLU A CA 1
ATOM 649 C C . GLU A 1 80 ? -15.415 -6.069 19.215 1.00 91.31 80 GLU A C 1
ATOM 651 O O . GLU A 1 80 ? -16.437 -5.851 19.858 1.00 91.31 80 GLU A O 1
ATOM 656 N N . GLN A 1 81 ? -14.751 -7.221 19.333 1.00 90.81 81 GLN A N 1
ATOM 657 C CA . GLN A 1 81 ? -15.137 -8.278 20.268 1.00 90.81 81 GLN A CA 1
ATOM 658 C C . GLN A 1 81 ? -15.027 -7.821 21.722 1.00 90.81 81 GLN A C 1
ATOM 660 O O . GLN A 1 81 ? -15.927 -8.093 22.515 1.00 90.81 81 GLN A O 1
ATOM 665 N N . SER A 1 82 ? -13.954 -7.114 22.078 1.00 88.06 82 SER A N 1
ATOM 666 C CA . SER A 1 82 ? -13.764 -6.569 23.425 1.00 88.06 82 SER A CA 1
ATOM 667 C C . SER A 1 82 ? -14.820 -5.515 23.743 1.00 88.06 82 SER A C 1
ATOM 669 O O . SER A 1 82 ? -15.429 -5.567 24.807 1.00 88.06 82 SER A O 1
ATOM 671 N N . MET A 1 83 ? -15.116 -4.626 22.795 1.00 83.12 83 MET A N 1
ATOM 672 C CA . MET A 1 83 ? -16.171 -3.627 22.909 1.00 83.12 83 MET A CA 1
ATOM 673 C C . MET A 1 83 ? -17.549 -4.280 22.985 1.00 83.12 83 MET A C 1
ATOM 675 O O . MET A 1 83 ? -18.360 -3.895 23.812 1.00 83.12 83 MET A O 1
ATOM 679 N N . SER A 1 84 ? -17.816 -5.317 22.189 1.00 82.50 84 SER A N 1
ATOM 680 C CA . SER A 1 84 ? -19.059 -6.082 22.274 1.00 82.50 84 SER A CA 1
ATOM 681 C C . SER A 1 84 ? -19.175 -6.830 23.598 1.00 82.50 84 SER A C 1
ATOM 683 O O . SER A 1 84 ? -20.286 -6.968 24.101 1.00 82.50 84 SER A O 1
ATOM 685 N N . ARG A 1 85 ? -18.070 -7.319 24.167 1.00 79.75 85 ARG A N 1
ATOM 686 C CA . ARG A 1 85 ? -18.045 -7.973 25.478 1.00 79.75 85 ARG A CA 1
ATOM 687 C C . ARG A 1 85 ? -18.287 -6.966 26.595 1.00 79.75 85 ARG A C 1
ATOM 689 O O . ARG A 1 85 ? -19.111 -7.251 27.451 1.00 79.75 85 ARG A O 1
ATOM 696 N N . ILE A 1 86 ? -17.636 -5.803 26.554 1.00 76.50 86 ILE A N 1
ATOM 697 C CA . ILE A 1 86 ? -17.900 -4.697 27.482 1.00 76.50 86 ILE A CA 1
ATOM 698 C C . ILE A 1 86 ? -19.348 -4.264 27.339 1.00 76.50 86 ILE A C 1
ATOM 700 O O . ILE A 1 86 ? -20.053 -4.278 28.327 1.00 76.50 86 ILE A O 1
ATOM 704 N N . ASN A 1 87 ? -19.832 -3.995 26.127 1.00 71.06 87 ASN A N 1
ATOM 705 C CA . ASN A 1 87 ? -21.212 -3.592 25.893 1.00 71.06 87 ASN A CA 1
ATOM 706 C C . ASN A 1 87 ? -22.207 -4.675 26.331 1.00 71.06 87 ASN A C 1
ATOM 708 O O . ASN A 1 87 ? -23.238 -4.348 26.877 1.00 71.06 87 ASN A O 1
ATOM 712 N N . ARG A 1 88 ? -21.913 -5.972 26.183 1.00 69.31 88 ARG A N 1
ATOM 713 C CA . ARG A 1 88 ? -22.765 -7.040 26.738 1.00 69.31 88 ARG A CA 1
ATOM 714 C C . ARG A 1 88 ? -22.708 -7.121 28.263 1.00 69.31 88 ARG A C 1
ATOM 716 O O . ARG A 1 88 ? -23.733 -7.364 28.877 1.00 69.31 88 ARG A O 1
ATOM 723 N N . MET A 1 89 ? -21.543 -6.902 28.870 1.00 55.94 89 MET A N 1
ATOM 724 C CA . MET A 1 89 ? -21.398 -6.821 30.330 1.00 55.94 89 MET A CA 1
ATOM 725 C C . MET A 1 89 ? -22.036 -5.539 30.900 1.00 55.94 89 MET A C 1
ATOM 727 O O . MET A 1 89 ? -22.529 -5.553 32.017 1.00 55.94 89 MET A O 1
ATOM 731 N N . SER A 1 90 ? -22.067 -4.475 30.101 1.00 50.69 90 SER A N 1
ATOM 732 C CA . SER A 1 90 ? -22.574 -3.128 30.380 1.00 50.69 90 SER A CA 1
ATOM 733 C C . SER A 1 90 ? -24.076 -3.006 30.093 1.00 50.69 90 SER A C 1
ATOM 735 O O . SER A 1 90 ? -24.793 -2.345 30.833 1.00 50.69 90 SER A O 1
ATOM 737 N N . MET A 1 91 ? -24.614 -3.723 29.101 1.00 48.22 91 MET A N 1
ATOM 738 C CA . MET A 1 91 ? -26.056 -3.811 28.826 1.00 48.22 91 MET A CA 1
ATOM 739 C C . MET A 1 91 ? -26.826 -4.468 29.976 1.00 48.22 91 MET A C 1
ATOM 741 O O . MET A 1 91 ? -28.018 -4.208 30.121 1.00 48.22 91 MET A O 1
ATOM 745 N N . ASP A 1 92 ? -26.139 -5.250 30.813 1.00 50.44 92 ASP A N 1
ATOM 746 C CA . ASP A 1 92 ? -26.672 -5.765 32.072 1.00 50.44 92 ASP A CA 1
ATOM 747 C C . ASP A 1 92 ? -26.305 -4.887 33.301 1.00 50.44 92 ASP A C 1
ATOM 749 O O . ASP A 1 92 ? -26.862 -5.132 34.372 1.00 50.44 92 ASP A O 1
ATOM 753 N N . SER A 1 93 ? -25.426 -3.862 33.203 1.00 52.31 93 SER A N 1
ATOM 754 C CA . SER A 1 93 ? -24.934 -3.111 34.389 1.00 52.31 93 SER A CA 1
ATOM 755 C C . SER A 1 93 ? -24.823 -1.577 34.346 1.00 52.31 93 SER A C 1
ATOM 757 O O . SER A 1 93 ? -24.716 -0.986 35.417 1.00 52.31 93 SER A O 1
ATOM 759 N N . ASP A 1 94 ? -24.855 -0.889 33.204 1.00 52.91 94 ASP A N 1
ATOM 760 C CA . ASP A 1 94 ? -24.283 0.476 33.125 1.00 52.91 94 ASP A CA 1
ATOM 761 C C . ASP A 1 94 ? -25.268 1.638 33.007 1.00 52.91 94 ASP A C 1
ATOM 763 O O . ASP A 1 94 ? -24.870 2.755 32.687 1.00 52.91 94 ASP A O 1
ATOM 767 N N . TYR A 1 95 ? -26.542 1.450 33.343 1.00 51.44 95 TYR A N 1
ATOM 768 C CA . TYR A 1 95 ? -27.408 2.619 33.569 1.00 51.44 95 TYR A CA 1
ATOM 769 C C . TYR A 1 95 ? -28.335 2.527 34.772 1.00 51.44 95 TYR A C 1
ATOM 771 O O . TYR A 1 95 ? -29.114 3.440 35.038 1.00 51.44 95 TYR A O 1
ATOM 779 N N . PHE A 1 96 ? -28.226 1.456 35.550 1.00 57.66 96 PHE A N 1
ATOM 780 C CA . PHE A 1 96 ? -29.013 1.301 36.756 1.00 57.66 96 PHE A CA 1
ATOM 781 C C . PHE A 1 96 ? -28.107 0.725 37.827 1.00 57.66 96 PHE A C 1
ATOM 783 O O . PHE A 1 96 ? -27.707 -0.434 37.747 1.00 57.66 96 PHE A O 1
ATOM 790 N N . VAL A 1 97 ? -27.837 1.506 38.879 1.00 69.06 97 VAL A N 1
ATOM 791 C CA . VAL A 1 97 ? -27.615 0.879 40.182 1.00 69.06 97 VAL A CA 1
ATOM 792 C C . VAL A 1 97 ? -28.793 -0.067 40.358 1.00 69.06 97 VAL A C 1
ATOM 794 O O . VAL A 1 97 ? -29.947 0.367 40.343 1.00 69.06 97 VAL A O 1
ATOM 797 N N . ASP A 1 98 ? -28.484 -1.360 40.389 1.00 79.31 98 ASP A N 1
ATOM 798 C CA . ASP A 1 98 ? -29.453 -2.440 40.323 1.00 79.31 98 ASP A CA 1
ATOM 799 C C . ASP A 1 98 ? -30.625 -2.110 41.256 1.00 79.31 98 ASP A C 1
ATOM 801 O O . ASP A 1 98 ? -30.402 -1.751 42.418 1.00 79.31 98 ASP A O 1
ATOM 805 N N . ARG A 1 99 ? -31.878 -2.145 40.777 1.00 78.31 99 ARG A N 1
ATOM 806 C CA . ARG A 1 99 ? -33.017 -1.580 41.541 1.00 78.31 99 ARG A CA 1
ATOM 807 C C . ARG A 1 99 ? -33.101 -2.148 42.962 1.00 78.31 99 ARG A C 1
ATOM 809 O O . ARG A 1 99 ? -33.538 -1.477 43.892 1.00 78.31 99 ARG A O 1
ATOM 816 N N . ARG A 1 100 ? -32.625 -3.385 43.138 1.00 81.56 100 ARG A N 1
ATOM 817 C CA . ARG A 1 100 ? -32.502 -4.088 44.421 1.00 81.56 100 ARG A CA 1
ATOM 818 C C . ARG A 1 100 ? -31.539 -3.389 45.387 1.00 81.56 100 ARG A C 1
ATOM 820 O O . ARG A 1 100 ? -31.834 -3.319 46.577 1.00 81.56 100 ARG A O 1
ATOM 827 N N . ILE A 1 101 ? -30.422 -2.861 44.892 1.00 86.81 101 ILE A N 1
ATOM 828 C CA . ILE A 1 101 ? -29.430 -2.100 45.660 1.00 86.81 101 ILE A CA 1
ATOM 829 C C . ILE A 1 101 ? -30.009 -0.743 46.067 1.00 86.81 101 ILE A C 1
ATOM 831 O O . ILE A 1 101 ? -29.930 -0.396 47.243 1.00 86.81 101 ILE A O 1
ATOM 835 N N . VAL A 1 102 ? -30.667 -0.023 45.149 1.00 85.12 102 VAL A N 1
ATOM 836 C CA . VAL A 1 102 ? -31.312 1.270 45.463 1.00 85.12 102 VAL A CA 1
ATOM 837 C C . VAL A 1 102 ? -32.385 1.097 46.539 1.00 85.12 102 VAL A C 1
ATOM 839 O O . VAL A 1 102 ? -32.386 1.814 47.540 1.00 85.12 102 VAL A O 1
ATOM 842 N N . ILE A 1 103 ? -33.249 0.085 46.386 1.00 87.69 103 ILE A N 1
ATOM 843 C CA . ILE A 1 103 ? -34.269 -0.258 47.385 1.00 87.69 103 ILE A CA 1
ATOM 844 C C . ILE A 1 103 ? -33.607 -0.573 48.729 1.00 87.69 103 ILE A C 1
ATOM 846 O O . ILE A 1 103 ? -34.028 -0.052 49.758 1.00 87.69 103 ILE A O 1
ATOM 850 N N . LYS A 1 104 ? -32.548 -1.391 48.745 1.00 90.19 104 LYS A N 1
ATOM 851 C CA . LYS A 1 104 ? -31.875 -1.780 49.988 1.00 90.19 104 LYS A CA 1
ATOM 852 C C . LYS A 1 104 ? -31.187 -0.603 50.675 1.00 90.19 104 LYS A C 1
ATOM 854 O O . LYS A 1 104 ? -31.241 -0.527 51.901 1.00 90.19 104 LYS A O 1
ATOM 859 N N . LEU A 1 105 ? -30.592 0.321 49.924 1.00 89.56 105 LEU A N 1
ATOM 860 C CA . LEU A 1 105 ? -30.023 1.554 50.465 1.00 89.56 105 LEU A CA 1
ATOM 861 C C . LEU A 1 105 ? -31.117 2.401 51.130 1.00 89.56 105 LEU A C 1
ATOM 863 O O . LEU A 1 105 ? -30.954 2.774 52.290 1.00 89.56 105 LEU A O 1
ATOM 867 N N . LEU A 1 106 ? -32.247 2.643 50.452 1.00 86.75 106 LEU A N 1
ATOM 868 C CA . LEU A 1 106 ? -33.365 3.416 51.014 1.00 86.75 106 LEU A CA 1
ATOM 869 C C . LEU A 1 106 ? -33.936 2.754 52.269 1.00 86.75 106 LEU A C 1
ATOM 871 O O . LEU A 1 106 ? -34.068 3.401 53.305 1.00 86.75 106 LEU A O 1
ATOM 875 N N . VAL A 1 107 ? -34.199 1.447 52.211 1.00 91.88 107 VAL A N 1
ATOM 876 C CA . VAL A 1 107 ? -34.678 0.674 53.364 1.00 91.88 107 VAL A CA 1
ATOM 877 C C . VAL A 1 107 ? -33.694 0.777 54.533 1.00 91.88 107 VAL A C 1
ATOM 879 O O . VAL A 1 107 ? -34.112 1.049 55.654 1.00 91.88 107 VAL A O 1
ATOM 882 N N . THR A 1 108 ? -32.388 0.646 54.280 1.00 90.06 108 THR A N 1
ATOM 883 C CA . THR A 1 108 ? -31.351 0.755 55.322 1.00 90.06 108 THR A CA 1
ATOM 884 C C . THR A 1 108 ? -31.272 2.169 55.901 1.00 90.06 108 THR A C 1
ATOM 886 O O . THR A 1 108 ? -31.078 2.322 57.106 1.00 90.06 108 THR A O 1
ATOM 889 N N . TYR A 1 109 ? -31.450 3.202 55.076 1.00 89.00 109 TYR A N 1
ATOM 890 C CA . TYR A 1 109 ? -31.455 4.597 55.514 1.00 89.00 109 TYR A CA 1
ATOM 891 C C . TYR A 1 109 ? -32.612 4.889 56.479 1.00 89.00 109 TYR A C 1
ATOM 893 O O . TYR A 1 109 ? -32.376 5.439 57.555 1.00 89.00 109 TYR A O 1
ATOM 901 N N . PHE A 1 110 ? -33.833 4.449 56.156 1.00 86.38 110 PHE A N 1
ATOM 902 C CA . PHE A 1 110 ? -34.992 4.621 57.042 1.00 86.38 110 PHE A CA 1
ATOM 903 C C . PHE A 1 110 ? -34.920 3.731 58.291 1.00 86.38 110 PHE A C 1
ATOM 905 O O . PHE A 1 110 ? -35.254 4.180 59.384 1.00 86.38 110 PHE A O 1
ATOM 912 N N . GLN A 1 111 ? -34.433 2.493 58.168 1.00 87.75 111 GLN A N 1
ATOM 913 C CA . GLN A 1 111 ? -34.288 1.580 59.309 1.00 87.75 111 GLN A CA 1
ATOM 914 C C . GLN A 1 111 ? -33.229 2.043 60.317 1.00 87.75 111 GLN A C 1
ATOM 916 O O . GLN A 1 111 ? -33.390 1.834 61.516 1.00 87.75 111 GLN A O 1
ATOM 921 N N . ARG A 1 112 ? -32.141 2.672 59.854 1.00 83.00 112 ARG A N 1
ATOM 922 C CA . ARG A 1 112 ? -31.040 3.149 60.708 1.00 83.00 112 ARG A CA 1
ATOM 923 C C . ARG A 1 112 ? -31.169 4.612 61.116 1.00 83.00 112 ARG A C 1
ATOM 925 O O . ARG A 1 112 ? -30.156 5.292 61.259 1.00 83.00 112 ARG A O 1
ATOM 932 N N . ASN A 1 113 ? -32.399 5.086 61.309 1.00 83.81 113 ASN A N 1
ATOM 933 C CA . ASN A 1 113 ? -32.685 6.435 61.799 1.00 83.81 113 ASN A CA 1
ATOM 934 C C . ASN A 1 113 ? -31.976 7.533 60.979 1.00 83.81 113 ASN A C 1
ATOM 936 O O . ASN A 1 113 ? -31.327 8.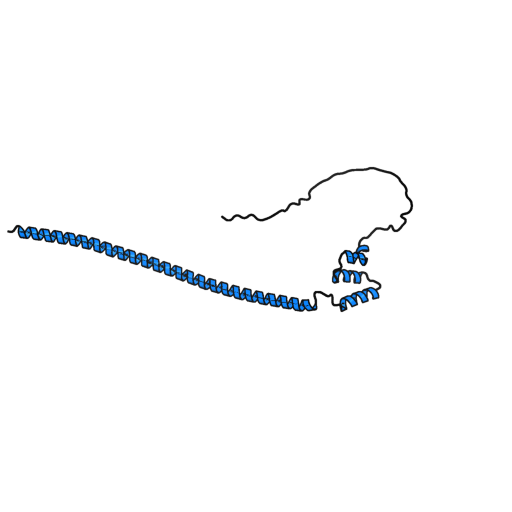416 61.537 1.00 83.81 113 ASN A O 1
ATOM 940 N N . HIS A 1 114 ? -32.057 7.445 59.647 1.00 83.38 114 HIS A N 1
ATOM 941 C CA . HIS A 1 114 ? -31.458 8.407 58.716 1.00 83.38 114 HIS A CA 1
ATOM 942 C C . HIS A 1 114 ? -29.930 8.533 58.841 1.00 83.38 114 HIS A C 1
ATOM 944 O O . HIS A 1 114 ? -29.381 9.638 58.838 1.00 83.38 114 HIS A O 1
ATOM 950 N N . SER A 1 115 ? -29.228 7.397 58.946 1.00 85.56 115 SER A N 1
ATOM 951 C CA . SER A 1 115 ? -27.765 7.377 59.077 1.00 85.56 115 SER A CA 1
ATOM 952 C C . SER A 1 115 ? -27.069 8.152 57.951 1.00 85.56 115 SER A C 1
ATOM 954 O O . SER A 1 115 ? -27.249 7.868 56.763 1.00 85.56 115 SER A O 1
ATOM 956 N N . LYS A 1 116 ? -26.226 9.114 58.347 1.00 82.62 116 LYS A N 1
ATOM 957 C CA . LYS A 1 116 ? -25.467 9.981 57.435 1.00 82.62 116 LYS A CA 1
ATOM 958 C C . LYS A 1 116 ? -24.475 9.209 56.576 1.00 82.62 116 LYS A C 1
ATOM 960 O O . LYS A 1 116 ? -24.261 9.579 55.432 1.00 82.62 116 LYS A O 1
ATOM 965 N N . GLU A 1 117 ? -23.916 8.124 57.102 1.00 85.88 117 GLU A N 1
ATOM 966 C CA . GLU A 1 117 ? -22.983 7.262 56.370 1.00 85.88 117 GLU A CA 1
ATOM 967 C C . GLU A 1 117 ? -23.664 6.592 55.174 1.00 85.88 117 GLU A C 1
ATOM 969 O O . GLU A 1 117 ? -23.092 6.488 54.093 1.00 85.88 117 GLU A O 1
ATOM 974 N N . VAL A 1 118 ? -24.923 6.178 55.352 1.00 88.12 118 VAL A N 1
ATOM 975 C CA . VAL A 1 118 ? -25.720 5.565 54.282 1.00 88.12 118 VAL A CA 1
ATOM 976 C C . VAL A 1 118 ? -26.095 6.613 53.235 1.00 88.12 118 VAL A C 1
ATOM 978 O O . VAL A 1 118 ? -26.041 6.327 52.042 1.00 88.12 118 VAL A O 1
ATOM 981 N N . LEU A 1 119 ? -26.424 7.832 53.665 1.00 87.12 119 LEU A N 1
ATOM 982 C CA . LEU A 1 119 ? -26.733 8.941 52.763 1.00 87.12 119 LEU A CA 1
ATOM 983 C C . LEU A 1 119 ? -25.507 9.391 51.953 1.00 87.12 119 LEU A C 1
ATOM 985 O O . LEU A 1 119 ? -25.607 9.598 50.749 1.00 87.12 119 LEU A O 1
ATOM 989 N N . ASP A 1 120 ? -24.340 9.484 52.586 1.00 85.75 120 ASP A N 1
ATOM 990 C CA . ASP A 1 120 ? -23.071 9.813 51.927 1.00 85.75 120 ASP A CA 1
ATOM 991 C C . ASP A 1 120 ? -22.647 8.718 50.930 1.00 85.75 120 ASP A C 1
ATOM 993 O O . ASP A 1 120 ? -22.196 8.996 49.816 1.00 85.75 120 ASP A O 1
ATOM 997 N N . LEU A 1 121 ? -22.886 7.449 51.277 1.00 87.12 121 LEU A N 1
ATOM 998 C CA . LEU A 1 121 ? -22.711 6.326 50.360 1.00 87.12 121 LEU A CA 1
ATOM 999 C C . LEU A 1 121 ? -23.654 6.409 49.150 1.00 87.12 121 LEU A C 1
ATOM 1001 O O . LEU A 1 121 ? -23.202 6.194 48.026 1.00 87.12 121 LEU A O 1
ATOM 1005 N N . MET A 1 122 ? -24.930 6.753 49.356 1.00 87.50 122 MET A N 1
ATOM 1006 C CA . MET A 1 122 ? -25.897 6.966 48.272 1.00 87.50 122 MET A CA 1
ATOM 1007 C C . MET A 1 122 ? -25.469 8.102 47.345 1.00 87.50 122 MET A C 1
ATOM 1009 O O . MET A 1 122 ? -25.458 7.908 46.135 1.00 87.50 122 MET A O 1
ATOM 1013 N N . VAL A 1 123 ? -25.076 9.257 47.895 1.00 85.19 123 VAL A N 1
ATOM 1014 C CA . VAL A 1 123 ? -24.612 10.421 47.120 1.00 85.19 123 VAL A CA 1
ATOM 1015 C C . VAL A 1 123 ? -23.454 10.038 46.202 1.00 85.19 123 VAL A C 1
ATOM 1017 O O . VAL A 1 123 ? -23.448 10.413 45.029 1.00 85.19 123 VAL A O 1
ATOM 1020 N N . ARG A 1 124 ? -22.504 9.248 46.718 1.00 84.00 124 ARG A N 1
ATOM 1021 C CA . ARG A 1 124 ? -21.331 8.783 45.973 1.00 84.00 124 ARG A CA 1
ATOM 1022 C C . ARG A 1 124 ? -21.669 7.720 44.921 1.00 84.00 124 ARG A C 1
ATOM 1024 O O . ARG A 1 124 ? -21.115 7.771 43.832 1.00 84.00 124 ARG A O 1
ATOM 1031 N N . MET A 1 125 ? -22.549 6.763 45.237 1.00 82.38 125 MET A N 1
ATOM 1032 C CA . MET A 1 125 ? -22.898 5.650 44.335 1.00 82.38 125 MET A CA 1
ATOM 1033 C C . MET A 1 125 ? -23.927 6.016 43.261 1.00 82.38 125 MET A C 1
ATOM 1035 O O . MET A 1 125 ? -23.908 5.430 42.186 1.00 82.38 125 MET A O 1
ATOM 1039 N N . LEU A 1 126 ? -24.831 6.952 43.551 1.00 82.44 126 LEU A N 1
ATOM 1040 C CA . LEU A 1 126 ? -25.896 7.383 42.640 1.00 82.44 126 LEU A CA 1
ATOM 1041 C C . LEU A 1 126 ? -25.544 8.673 41.887 1.00 82.44 126 LEU A C 1
ATOM 1043 O O . LEU A 1 126 ? -26.313 9.093 41.032 1.00 82.44 126 LEU A O 1
ATOM 1047 N N . GLY A 1 127 ? -24.404 9.300 42.200 1.00 80.62 127 GLY A N 1
ATOM 1048 C CA . GLY A 1 127 ? -23.911 10.476 41.482 1.00 80.62 127 GLY A CA 1
ATOM 1049 C C . GLY A 1 127 ? -24.797 11.710 41.651 1.00 80.62 127 GLY A C 1
ATOM 1050 O O . GLY A 1 127 ? -25.125 12.365 40.668 1.00 80.62 127 GLY A O 1
ATOM 1051 N N . PHE A 1 128 ? -25.207 12.023 42.885 1.00 83.00 128 PHE A N 1
ATOM 1052 C CA . PHE A 1 128 ? -26.072 13.180 43.154 1.00 83.00 128 PHE A CA 1
ATOM 1053 C C . PHE A 1 128 ? -25.385 14.478 42.707 1.00 83.00 128 PHE A C 1
ATOM 1055 O O . PHE A 1 128 ? -24.207 14.692 43.018 1.00 83.00 128 PHE A O 1
ATOM 1062 N N . SER A 1 129 ? -26.128 15.361 42.034 1.00 78.56 129 SER A N 1
ATOM 1063 C CA . SER A 1 129 ? -25.643 16.703 41.705 1.00 78.56 129 SER A CA 1
ATOM 1064 C C . SER A 1 129 ? -25.551 17.575 42.962 1.00 78.56 129 SER A C 1
ATOM 1066 O O . SER A 1 129 ? -26.100 17.240 44.018 1.00 78.56 129 SER A O 1
ATOM 1068 N N . ASP A 1 130 ? -24.842 18.700 42.880 1.00 79.25 130 ASP A N 1
ATOM 1069 C CA . ASP A 1 130 ? -24.699 19.601 44.027 1.00 79.25 130 ASP A CA 1
ATOM 1070 C C . ASP A 1 130 ? -26.046 20.225 44.444 1.00 79.25 130 ASP A C 1
ATOM 1072 O O . ASP A 1 130 ? -26.297 20.411 45.638 1.00 79.25 130 ASP A O 1
ATOM 1076 N N . GLU A 1 131 ? -26.971 20.419 43.498 1.00 81.38 131 GLU A N 1
ATOM 1077 C CA . GLU A 1 131 ? -28.357 20.825 43.762 1.00 81.38 131 GLU A CA 1
ATOM 1078 C C . GLU A 1 131 ? -29.130 19.749 44.537 1.00 81.38 131 GLU A C 1
ATOM 1080 O O . GLU A 1 131 ? -29.840 20.056 45.501 1.00 81.38 131 GLU A O 1
ATOM 1085 N N . ASP A 1 132 ? -28.979 18.477 44.157 1.00 84.00 132 ASP A N 1
ATOM 1086 C CA . ASP A 1 132 ? -29.649 17.367 44.836 1.00 84.00 132 ASP A CA 1
ATOM 1087 C C . ASP A 1 132 ? -29.099 17.168 46.248 1.00 84.00 132 ASP A C 1
ATOM 1089 O O . ASP A 1 132 ? -29.886 17.021 47.186 1.00 84.00 132 ASP A O 1
ATOM 1093 N N . LYS A 1 133 ? -27.774 17.275 46.440 1.00 83.19 133 LYS A N 1
ATOM 1094 C CA . LYS A 1 133 ? -27.112 17.248 47.761 1.00 83.19 133 LYS A CA 1
ATOM 1095 C C . LYS A 1 133 ? -27.629 18.336 48.702 1.00 83.19 133 LYS A C 1
ATOM 1097 O O . LYS A 1 133 ? -27.712 18.114 49.916 1.00 83.19 133 LYS A O 1
ATOM 1102 N N . GLN A 1 134 ? -27.963 19.510 48.168 1.00 79.25 134 GLN A N 1
ATOM 1103 C CA . GLN A 1 134 ? -28.510 20.616 48.949 1.00 79.25 134 GLN A CA 1
ATOM 1104 C C . GLN A 1 134 ? -29.956 20.346 49.382 1.00 79.25 134 GLN A C 1
ATOM 1106 O O . GLN A 1 134 ? -30.304 20.609 50.534 1.00 79.25 134 GLN A O 1
ATOM 1111 N N . ARG A 1 135 ? -30.773 19.737 48.512 1.00 78.19 135 ARG A N 1
ATOM 1112 C CA . ARG A 1 135 ? -32.169 19.360 48.809 1.00 78.19 135 ARG A CA 1
ATOM 1113 C C . ARG A 1 135 ? -32.286 18.258 49.861 1.00 78.19 135 ARG A C 1
ATOM 1115 O O . ARG A 1 135 ? -33.203 18.299 50.675 1.00 78.19 135 ARG A O 1
ATOM 1122 N N . ILE A 1 136 ? -31.353 17.306 49.879 1.00 77.56 136 ILE A N 1
ATOM 1123 C CA . ILE A 1 136 ? -31.313 16.224 50.882 1.00 77.56 136 ILE A CA 1
ATOM 1124 C C . ILE A 1 136 ? -30.598 16.617 52.189 1.00 77.56 136 ILE A C 1
ATOM 1126 O O . ILE A 1 136 ? -30.470 15.791 53.091 1.00 77.56 136 ILE A O 1
ATOM 1130 N N . GLY A 1 137 ? -30.115 17.861 52.307 1.00 68.06 137 GLY A N 1
ATOM 1131 C CA . GLY A 1 137 ? -29.512 18.391 53.537 1.00 68.06 137 GLY A CA 1
ATOM 1132 C C . GLY A 1 137 ? -28.062 17.966 53.806 1.00 68.06 137 GLY A C 1
ATOM 1133 O O . GLY A 1 137 ? -27.540 18.247 54.886 1.00 68.06 137 GLY A O 1
ATOM 1134 N N . VAL A 1 138 ? -27.381 17.333 52.842 1.00 64.69 138 VAL A N 1
ATOM 1135 C CA . VAL A 1 138 ? -25.970 16.909 52.975 1.00 64.69 138 VAL A CA 1
ATOM 1136 C C . VAL A 1 138 ? -25.027 18.115 52.914 1.00 64.69 138 VAL A C 1
ATOM 1138 O O . VAL A 1 138 ? -24.095 18.213 53.712 1.00 64.69 138 VAL A O 1
ATOM 1141 N N . ALA A 1 139 ? -25.322 19.096 52.053 1.00 55.78 139 ALA A N 1
ATOM 1142 C CA . ALA A 1 139 ? -24.527 20.324 51.927 1.00 55.78 139 ALA A CA 1
ATOM 1143 C C . ALA A 1 139 ? -24.549 21.212 53.192 1.00 55.78 139 ALA A C 1
ATOM 1145 O O . ALA A 1 139 ? -23.667 22.045 53.385 1.00 55.78 139 ALA A O 1
ATOM 1146 N N . GLN A 1 140 ? -25.525 21.024 54.086 1.00 55.12 140 GLN A N 1
ATOM 1147 C CA . GLN A 1 140 ? -25.682 21.844 55.290 1.00 55.12 140 GLN A CA 1
ATOM 1148 C C . GLN A 1 140 ? -24.842 21.347 56.481 1.00 55.12 140 GLN A C 1
ATOM 1150 O O . GLN A 1 140 ? -24.754 22.030 57.498 1.00 55.12 140 GLN A O 1
ATOM 1155 N N . GLN A 1 141 ? -24.224 20.165 56.383 1.00 54.38 141 GLN A N 1
ATOM 1156 C CA . GLN A 1 141 ? -23.541 19.521 57.514 1.00 54.38 141 GLN A CA 1
ATOM 1157 C C . GLN A 1 141 ? -22.010 19.470 57.392 1.00 54.38 141 GLN A C 1
ATOM 1159 O O . GLN A 1 141 ? -21.353 19.096 58.360 1.00 54.38 141 GLN A O 1
ATOM 1164 N N . GLY A 1 142 ? -21.444 19.882 56.251 1.00 47.44 142 GLY A N 1
ATOM 1165 C CA . GLY A 1 142 ? -19.993 20.014 56.043 1.00 47.44 142 GLY A CA 1
ATOM 1166 C C . GLY A 1 142 ? -19.433 21.426 56.272 1.00 47.44 142 GLY A C 1
ATOM 1167 O O . GLY A 1 142 ? -18.226 21.585 56.427 1.00 47.44 142 GLY A O 1
ATOM 1168 N N . ALA A 1 143 ? -20.286 22.451 56.340 1.00 43.28 143 ALA A N 1
ATOM 1169 C CA . ALA A 1 143 ? -19.887 23.818 56.662 1.00 43.28 143 ALA A CA 1
ATOM 1170 C C . ALA A 1 143 ? -20.145 24.083 58.148 1.00 43.28 143 ALA A C 1
ATOM 1172 O O . ALA A 1 143 ? -21.234 24.480 58.564 1.00 43.28 143 ALA A O 1
ATOM 1173 N N . GLY A 1 144 ? -19.139 23.812 58.975 1.00 46.94 144 GLY A N 1
ATOM 1174 C CA . GLY A 1 144 ? -19.159 24.257 60.357 1.00 46.94 144 GLY A CA 1
ATOM 1175 C C . GLY A 1 144 ? -19.352 25.776 60.450 1.00 46.94 144 GLY A C 1
ATOM 1176 O O . GLY A 1 144 ? -18.763 26.531 59.682 1.00 46.94 144 GLY A O 1
ATOM 1177 N N . LYS A 1 145 ? -20.073 26.185 61.505 1.00 52.47 145 LYS A N 1
ATOM 1178 C CA . LYS A 1 145 ? -20.042 27.517 62.140 1.00 52.47 145 LYS A CA 1
ATOM 1179 C C . LYS A 1 145 ? -20.948 28.592 61.515 1.00 52.47 145 LYS A C 1
ATOM 1181 O O . LYS A 1 145 ? -20.579 29.312 60.600 1.00 52.47 145 LYS A O 1
ATOM 1186 N N . GLY A 1 146 ? -22.120 28.772 62.124 1.00 44.47 146 GLY A N 1
ATOM 1187 C CA . GLY A 1 146 ? -23.008 29.894 61.823 1.00 44.47 146 GLY A CA 1
ATOM 1188 C C . GLY A 1 146 ? -24.288 29.879 62.643 1.00 44.47 146 GLY A C 1
ATOM 1189 O O . GLY A 1 146 ? -25.383 29.883 62.095 1.00 44.47 146 GLY A O 1
ATOM 1190 N N . VAL A 1 147 ? -24.157 29.812 63.967 1.00 53.91 147 VAL A N 1
ATOM 1191 C CA . VAL A 1 147 ? -25.247 30.180 64.874 1.00 53.91 147 VAL A CA 1
ATOM 1192 C C . VAL A 1 147 ? -25.630 31.623 64.561 1.00 53.91 147 VAL A C 1
ATOM 1194 O O . VAL A 1 147 ? -24.824 32.505 64.809 1.00 53.91 147 VAL A O 1
ATOM 1197 N N . VAL A 1 148 ? -26.826 31.847 64.021 1.00 47.78 148 VAL A N 1
ATOM 1198 C CA . VAL A 1 148 ? -27.748 32.922 64.434 1.00 47.78 148 VAL A CA 1
ATOM 1199 C C . VAL A 1 148 ? -29.123 32.637 63.835 1.00 47.78 148 VAL A C 1
ATOM 1201 O O . VAL A 1 148 ? -29.568 33.206 62.843 1.00 47.78 148 VAL A O 1
ATOM 1204 N N . ARG A 1 149 ? -29.824 31.711 64.487 1.00 58.16 149 ARG A N 1
ATOM 1205 C CA . ARG A 1 149 ? -31.281 31.733 64.533 1.00 58.16 149 ARG A CA 1
ATOM 1206 C C . ARG A 1 149 ? -31.653 32.701 65.649 1.00 58.16 149 ARG A C 1
ATOM 1208 O O . ARG A 1 149 ? -31.414 32.390 66.809 1.00 58.16 149 ARG A O 1
ATOM 1215 N N . GLY A 1 150 ? -32.220 33.853 65.313 1.00 45.94 150 GLY A N 1
ATOM 1216 C CA . GLY A 1 150 ? -32.797 34.737 66.320 1.00 45.94 150 GLY A CA 1
ATOM 1217 C C . GLY A 1 150 ? -32.891 36.188 65.879 1.00 45.94 150 GLY A C 1
ATOM 1218 O O . GLY A 1 150 ? -31.879 36.859 65.756 1.00 45.94 150 GLY A O 1
ATOM 1219 N N . VAL A 1 151 ? -34.133 36.645 65.724 1.00 50.38 151 VAL A N 1
ATOM 1220 C CA . VAL A 1 151 ? -34.588 38.041 65.815 1.00 50.38 151 VAL A CA 1
ATOM 1221 C C . VAL A 1 151 ? -34.038 39.044 64.792 1.00 50.38 151 VAL A C 1
ATOM 1223 O O . VAL A 1 151 ? -33.307 39.971 65.119 1.00 50.38 151 VAL A O 1
ATOM 1226 N N . LEU A 1 152 ? -34.553 38.969 63.558 1.00 50.28 152 LEU A N 1
ATOM 1227 C CA . LEU A 1 152 ? -34.749 40.181 62.756 1.00 50.28 152 LEU A CA 1
ATOM 1228 C C . LEU A 1 152 ? -35.940 40.952 63.353 1.00 50.28 152 LEU A C 1
ATOM 1230 O O . LEU A 1 152 ? -37.083 40.801 62.929 1.00 50.28 152 LEU A O 1
ATOM 1234 N N . GLY A 1 153 ? -35.657 41.708 64.411 1.00 49.47 153 GLY A N 1
ATOM 1235 C CA . GLY A 1 153 ? -36.595 42.575 65.100 1.00 49.47 153 GLY A CA 1
ATOM 1236 C C . GLY A 1 153 ? -35.876 43.821 65.610 1.00 49.47 153 GLY A C 1
ATOM 1237 O O . GLY A 1 153 ? -35.033 43.726 66.492 1.00 49.47 153 GLY A O 1
ATOM 1238 N N . ILE A 1 154 ? -36.323 44.967 65.094 1.00 52.38 154 ILE A N 1
ATOM 1239 C CA . ILE A 1 154 ? -36.108 46.351 65.553 1.00 52.38 154 ILE A CA 1
ATOM 1240 C C . ILE A 1 154 ? -34.910 47.109 64.923 1.00 52.38 154 ILE A C 1
ATOM 1242 O O . ILE A 1 154 ? -33.786 46.612 64.907 1.00 52.38 154 ILE A O 1
ATOM 1246 N N . PRO A 1 155 ? -35.163 48.322 64.373 1.00 49.78 155 PRO A N 1
ATOM 1247 C CA . PRO A 1 155 ? -34.234 49.106 63.569 1.00 49.78 155 PRO A CA 1
ATOM 1248 C C . PRO A 1 155 ? -33.454 50.117 64.419 1.00 49.78 155 PRO A C 1
ATOM 1250 O O . PRO A 1 155 ? -33.952 50.628 65.420 1.00 49.78 155 PRO A O 1
ATOM 1253 N N . GLY A 1 156 ? -32.258 50.491 63.975 1.00 44.03 156 GLY A N 1
ATOM 1254 C CA . GLY A 1 156 ? -31.506 51.543 64.645 1.00 44.03 156 GLY A CA 1
ATOM 1255 C C . GLY A 1 156 ? -30.144 51.773 64.023 1.00 44.03 156 GLY A C 1
ATOM 1256 O O . GLY A 1 156 ? -29.227 50.986 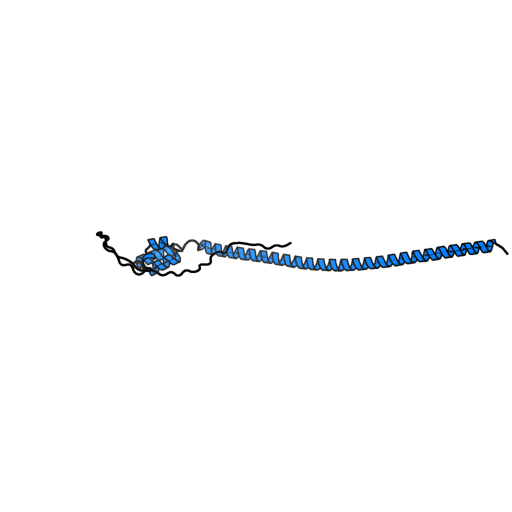64.208 1.00 44.03 156 GLY A O 1
ATOM 1257 N N . ARG A 1 157 ? -30.045 52.878 63.282 1.00 57.69 157 ARG A N 1
ATOM 1258 C CA . ARG A 1 157 ? -28.855 53.728 63.128 1.00 57.69 157 ARG A CA 1
ATOM 1259 C C . ARG A 1 157 ? -27.807 53.505 64.231 1.00 57.69 157 ARG A C 1
ATOM 1261 O O . ARG A 1 157 ? -28.186 53.474 65.394 1.00 57.69 157 ARG A O 1
ATOM 1268 N N . LEU A 1 158 ? -26.530 53.502 63.840 1.00 51.88 158 LEU A N 1
ATOM 1269 C CA . LEU A 1 158 ? -25.383 54.246 64.410 1.00 51.88 158 LEU A CA 1
ATOM 1270 C C . LEU A 1 158 ? -24.098 53.546 63.904 1.00 51.88 158 LEU A C 1
ATOM 1272 O O . LEU A 1 158 ? -23.882 52.378 64.185 1.00 51.88 158 LEU A O 1
ATOM 1276 N N . VAL A 1 159 ? -23.405 54.099 62.903 1.00 44.59 159 VAL A N 1
ATOM 1277 C CA . VAL A 1 159 ? -22.337 55.119 63.016 1.00 44.59 159 VAL A CA 1
ATOM 1278 C C . VAL A 1 159 ? -21.007 54.533 63.510 1.00 44.59 159 VAL A C 1
ATOM 1280 O O . VAL A 1 159 ? -20.922 54.012 64.613 1.00 44.59 159 VAL A O 1
ATOM 1283 N N . GLY A 1 160 ? -19.963 54.751 62.701 1.00 48.06 160 GLY A N 1
ATOM 1284 C CA . GLY A 1 160 ? -18.549 54.544 63.032 1.00 48.06 160 GLY A CA 1
ATOM 1285 C C . GLY A 1 160 ? -17.971 53.341 62.284 1.00 48.06 160 GLY A C 1
ATOM 1286 O O . GLY A 1 160 ? -18.478 52.242 62.408 1.00 48.06 160 GLY A O 1
ATOM 1287 N N . GLY A 1 161 ? -16.948 53.437 61.448 1.00 42.72 161 GLY A N 1
ATOM 1288 C CA . GLY A 1 161 ? -15.985 54.502 61.240 1.00 42.72 161 GLY A CA 1
ATOM 1289 C C . GLY A 1 161 ? -14.621 53.851 61.025 1.00 42.72 161 GLY A C 1
ATOM 1290 O O . GLY A 1 161 ? -14.122 53.207 61.934 1.00 42.72 161 GLY A O 1
ATOM 1291 N N . LEU A 1 162 ? -14.040 54.114 59.852 1.00 48.47 162 LEU A N 1
ATOM 1292 C CA . LEU A 1 162 ? -12.604 54.296 59.624 1.00 48.47 162 LEU A CA 1
ATOM 1293 C C . LEU A 1 162 ? -11.665 53.063 59.693 1.00 48.47 162 LEU A C 1
ATOM 1295 O O . LEU A 1 162 ? -11.872 52.113 60.435 1.00 48.47 162 LEU A O 1
ATOM 1299 N N . TRP A 1 163 ? -10.558 53.227 58.956 1.00 46.84 163 TRP A N 1
ATOM 1300 C CA . TRP A 1 163 ? -9.285 52.485 58.941 1.00 46.84 163 TRP A CA 1
ATOM 1301 C C . TRP A 1 163 ? -9.213 51.340 57.921 1.00 46.84 163 TRP A C 1
ATOM 1303 O O . TRP A 1 163 ? -9.799 50.282 58.088 1.00 46.84 163 TRP A O 1
ATOM 1313 N N . SER A 1 164 ? -8.619 51.605 56.752 1.00 46.00 164 SER A N 1
ATOM 1314 C CA . SER A 1 164 ? -7.157 51.590 56.499 1.00 46.00 164 SER A CA 1
ATOM 1315 C C . SER A 1 164 ? -6.803 50.218 55.915 1.00 46.00 164 SER A C 1
ATOM 1317 O O . SER A 1 164 ? -6.895 49.222 56.612 1.00 46.00 164 SER A O 1
ATOM 1319 N N . GLY A 1 165 ? -6.530 50.060 54.622 1.00 36.78 165 GLY A N 1
ATOM 1320 C CA . GLY A 1 165 ? -5.448 50.710 53.885 1.00 36.78 165 GLY A CA 1
ATOM 1321 C C . GLY A 1 165 ? -4.325 49.681 53.704 1.00 36.78 165 GLY A C 1
ATOM 1322 O O . GLY A 1 165 ? -3.821 49.173 54.699 1.00 36.78 165 GLY A O 1
ATOM 1323 N N . GLY A 1 166 ? -3.950 49.361 52.460 1.00 35.62 166 GLY A N 1
ATOM 1324 C CA . GLY A 1 166 ? -2.771 48.528 52.181 1.00 35.62 166 GLY A CA 1
ATOM 1325 C C . GLY A 1 166 ? -2.862 47.691 50.909 1.00 35.62 166 GLY A C 1
ATOM 1326 O O . GLY A 1 166 ? -3.437 46.611 50.916 1.00 35.62 166 GLY A O 1
ATOM 1327 N N . SER A 1 167 ? -2.275 48.220 49.837 1.00 39.69 167 SER A N 1
ATOM 1328 C CA . SER A 1 167 ? -2.070 47.613 48.518 1.00 39.69 167 SER A CA 1
ATOM 1329 C C . SER A 1 167 ? -1.038 46.477 48.539 1.00 39.69 167 SER A C 1
ATOM 1331 O O . SER A 1 167 ? -0.053 46.582 49.267 1.00 39.69 167 SER A O 1
ATOM 1333 N N . ALA A 1 168 ? -1.215 45.466 47.682 1.00 36.03 168 ALA A N 1
ATOM 1334 C CA . ALA A 1 168 ? -0.128 44.874 46.895 1.00 36.03 168 ALA A CA 1
ATOM 1335 C C . ALA A 1 168 ? -0.706 44.006 45.764 1.00 36.03 168 ALA A C 1
ATOM 1337 O O . ALA A 1 168 ? -1.285 42.943 45.987 1.00 36.03 168 ALA A O 1
ATOM 1338 N N . GLU A 1 169 ? -0.534 44.501 44.544 1.00 34.97 169 GLU A N 1
ATOM 1339 C CA . GLU A 1 169 ? -0.671 43.787 43.279 1.00 34.97 169 GLU A CA 1
ATOM 1340 C C . GLU A 1 169 ? 0.343 42.631 43.182 1.00 34.97 169 GLU A C 1
ATOM 1342 O O . GLU A 1 169 ? 1.468 42.742 43.671 1.00 34.97 169 GLU A O 1
ATOM 1347 N N . SER A 1 170 ? 0.006 41.547 42.477 1.00 35.00 170 SER A N 1
ATOM 1348 C CA . SER A 1 170 ? 0.661 41.215 41.196 1.00 35.00 170 SER A CA 1
ATOM 1349 C C . SER A 1 170 ? 0.346 39.798 40.685 1.00 35.00 170 SER A C 1
ATOM 1351 O O . SER A 1 170 ? 0.422 38.806 41.400 1.00 35.00 170 SER A O 1
ATOM 1353 N N . ASN A 1 171 ? 0.086 39.767 39.373 1.00 34.69 171 ASN A N 1
ATOM 1354 C CA . ASN A 1 171 ? 0.318 38.691 38.405 1.00 34.69 171 ASN A CA 1
ATOM 1355 C C . ASN A 1 171 ? -0.543 37.417 38.440 1.00 34.69 171 ASN A C 1
ATOM 1357 O O . ASN A 1 171 ? -0.152 36.383 38.973 1.00 34.69 171 ASN A O 1
ATOM 1361 N N . ALA A 1 172 ? -1.617 37.445 37.642 1.00 39.38 172 ALA A N 1
ATOM 1362 C CA . ALA A 1 172 ? -2.092 36.271 36.914 1.00 39.38 172 ALA A CA 1
ATOM 1363 C C . ALA A 1 172 ? -1.843 36.477 35.409 1.00 39.38 172 ALA A C 1
ATOM 1365 O O . ALA A 1 172 ? -2.503 37.268 34.740 1.00 39.38 172 ALA A O 1
ATOM 1366 N N . ASN A 1 173 ? -0.836 35.759 34.923 1.00 41.12 173 ASN A N 1
ATOM 1367 C CA . ASN A 1 173 ? -0.474 35.563 33.528 1.00 41.12 173 ASN A CA 1
ATOM 1368 C C . ASN A 1 173 ? -1.515 34.625 32.884 1.00 41.12 173 ASN A C 1
ATOM 1370 O O . ASN A 1 173 ? -1.605 33.468 33.288 1.00 41.12 173 ASN A O 1
ATOM 1374 N N . MET A 1 174 ? -2.321 35.108 31.936 1.00 41.94 174 MET A N 1
ATOM 1375 C CA . MET A 1 174 ? -3.307 34.311 31.189 1.00 41.94 174 MET A CA 1
ATOM 1376 C C . MET A 1 174 ? -3.458 34.893 29.779 1.00 41.94 174 MET A C 1
ATOM 1378 O O . MET A 1 174 ? -4.259 35.793 29.552 1.00 41.94 174 MET A O 1
ATOM 1382 N N . ALA A 1 175 ? -2.668 34.375 28.841 1.00 38.50 175 ALA A N 1
ATOM 1383 C CA . ALA A 1 175 ? -2.939 34.445 27.407 1.00 38.50 175 ALA A CA 1
ATOM 1384 C C . ALA A 1 175 ? -2.139 33.331 26.715 1.00 38.50 175 ALA A C 1
ATOM 1386 O O . ALA A 1 175 ? -0.941 33.462 26.476 1.00 38.50 175 ALA A O 1
ATOM 1387 N N . SER A 1 176 ? -2.791 32.199 26.453 1.00 40.53 176 SER A N 1
ATOM 1388 C CA . SER A 1 176 ? -2.295 31.171 25.538 1.00 40.53 176 SER A CA 1
ATOM 1389 C C . SER A 1 176 ? -3.335 31.041 24.435 1.00 40.53 176 SER A C 1
ATOM 1391 O O . SER A 1 176 ? -4.351 30.369 24.594 1.00 40.53 176 SER A O 1
ATOM 1393 N N . GLU A 1 177 ? -3.105 31.780 23.355 1.00 41.03 177 GLU A N 1
ATOM 1394 C CA . GLU A 1 177 ? -3.867 31.709 22.116 1.00 41.03 177 GLU A CA 1
ATOM 1395 C C . GLU A 1 177 ? -2.996 31.075 21.032 1.00 41.03 177 GLU A C 1
ATOM 1397 O O . GLU A 1 177 ? -1.870 31.513 20.821 1.00 41.03 177 GLU A O 1
ATOM 1402 N N . ASN A 1 178 ? -3.580 30.050 20.399 1.00 42.34 178 ASN A N 1
ATOM 1403 C CA . ASN A 1 178 ? -3.558 29.706 18.972 1.00 42.34 178 ASN A CA 1
ATOM 1404 C C . ASN A 1 178 ? -2.197 29.652 18.249 1.00 42.34 178 ASN A C 1
ATOM 1406 O O . ASN A 1 178 ? -1.436 30.604 18.236 1.00 42.34 178 ASN A O 1
ATOM 1410 N N . GLN A 1 179 ? -1.784 28.576 17.580 1.00 42.69 179 GLN A N 1
ATOM 1411 C CA . GLN A 1 179 ? -2.433 27.690 16.596 1.00 42.69 179 GLN A CA 1
ATOM 1412 C C . GLN A 1 179 ? -1.499 27.745 15.373 1.00 42.69 179 GLN A C 1
ATOM 1414 O O . GLN A 1 179 ? -1.315 28.800 14.785 1.00 42.69 179 GLN A O 1
ATOM 1419 N N . GLY A 1 180 ? -0.905 26.590 15.067 1.00 44.12 180 GLY A N 1
ATOM 1420 C CA . GLY A 1 180 ? -0.191 26.176 13.852 1.00 44.12 180 GLY A CA 1
ATOM 1421 C C . GLY A 1 180 ? 0.247 27.201 12.803 1.00 44.12 180 GLY A C 1
ATOM 1422 O O . GLY A 1 180 ? -0.583 27.703 12.062 1.00 44.12 180 GLY A O 1
ATOM 1423 N N . ASP A 1 181 ? 1.565 27.286 12.608 1.00 44.69 181 ASP A N 1
ATOM 1424 C CA . ASP A 1 181 ? 2.187 27.625 11.325 1.00 44.69 181 ASP A CA 1
ATOM 1425 C C . ASP A 1 181 ? 3.457 26.773 11.131 1.00 44.69 181 ASP A C 1
ATOM 1427 O O . ASP A 1 181 ? 4.411 26.858 11.906 1.00 44.69 181 ASP A O 1
ATOM 1431 N N . LEU A 1 182 ? 3.467 25.926 10.097 1.00 60.09 182 LEU A N 1
ATOM 1432 C CA . LEU A 1 182 ? 4.667 25.287 9.546 1.00 60.09 182 LEU A CA 1
ATOM 1433 C C . LEU A 1 182 ? 4.654 25.472 8.021 1.00 60.09 182 LEU A C 1
ATOM 1435 O O . LEU A 1 182 ? 3.694 25.035 7.383 1.00 60.09 182 LEU A O 1
ATOM 1439 N N . PRO A 1 183 ? 5.705 26.050 7.415 1.00 62.19 183 PRO A N 1
ATOM 1440 C CA . PRO A 1 183 ? 5.855 26.090 5.969 1.00 62.19 183 PRO A CA 1
ATOM 1441 C C . PRO A 1 183 ? 6.704 24.906 5.478 1.00 62.19 183 PRO A C 1
ATOM 1443 O O . PRO A 1 183 ? 7.792 24.653 5.992 1.00 62.19 183 PRO A O 1
ATOM 1446 N N . TYR A 1 184 ? 6.233 24.213 4.441 1.00 50.09 184 TYR A N 1
ATOM 1447 C CA . TYR A 1 184 ? 7.084 23.432 3.541 1.00 50.09 184 TYR A CA 1
ATOM 1448 C C . TYR A 1 184 ? 6.913 23.995 2.128 1.00 50.09 184 TYR A C 1
ATOM 1450 O O . TYR A 1 184 ? 5.815 23.959 1.571 1.00 50.09 184 TYR A O 1
ATOM 1458 N N . ALA A 1 185 ? 8.011 24.517 1.589 1.00 54.06 185 ALA A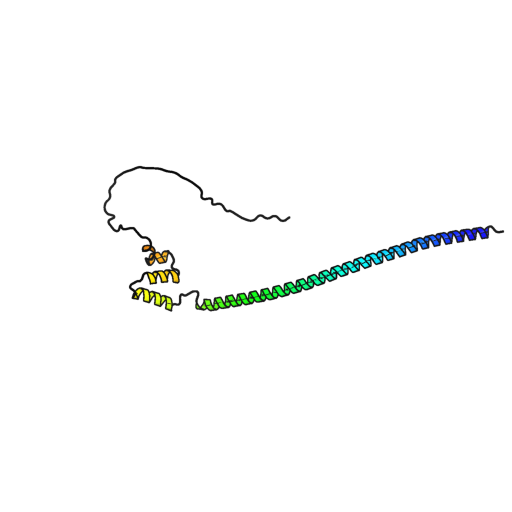 N 1
ATOM 1459 C CA . ALA A 1 185 ? 8.270 24.742 0.173 1.00 54.06 185 ALA A CA 1
ATOM 1460 C C . ALA A 1 185 ? 9.650 24.149 -0.129 1.00 54.06 185 ALA A C 1
ATOM 1462 O O . ALA A 1 185 ? 10.535 24.283 0.751 1.00 54.06 185 ALA A O 1
#